Protein AF-A0AAW6WAC8-F1 (afdb_monomer)

Structure (mmCIF, N/CA/C/O backbone):
data_AF-A0AAW6WAC8-F1
#
_entry.id   AF-A0AAW6WAC8-F1
#
loop_
_atom_site.group_PDB
_atom_site.id
_atom_site.type_symbol
_atom_site.label_atom_id
_atom_site.label_alt_id
_atom_site.label_comp_id
_atom_site.label_asym_id
_atom_site.label_entity_id
_atom_site.label_seq_id
_atom_site.pdbx_PDB_ins_code
_atom_site.Cartn_x
_atom_site.Cartn_y
_atom_site.Cartn_z
_atom_site.occupancy
_atom_site.B_iso_or_equiv
_atom_site.auth_seq_id
_atom_site.auth_comp_id
_atom_site.auth_asym_id
_atom_site.auth_atom_id
_atom_site.pdbx_PDB_model_num
ATOM 1 N N . MET A 1 1 ? -5.417 -4.744 1.202 1.00 54.16 1 MET A N 1
ATOM 2 C CA . MET A 1 1 ? -4.509 -4.492 2.358 1.00 54.16 1 MET A CA 1
ATOM 3 C C . MET A 1 1 ? -3.683 -5.747 2.596 1.00 54.16 1 MET A C 1
ATOM 5 O O . MET A 1 1 ? -4.292 -6.800 2.711 1.00 54.16 1 MET A O 1
ATOM 9 N N . ILE A 1 2 ? -2.345 -5.669 2.652 1.00 50.81 2 ILE A N 1
ATOM 10 C CA . ILE A 1 2 ? -1.530 -6.837 3.033 1.00 50.81 2 ILE A CA 1
ATOM 11 C C . ILE A 1 2 ? -1.411 -6.828 4.548 1.00 50.81 2 ILE A C 1
ATOM 13 O O . ILE A 1 2 ? -0.705 -5.995 5.130 1.00 50.81 2 ILE A O 1
ATOM 17 N N . TYR A 1 3 ? -2.116 -7.750 5.175 1.00 51.72 3 TYR A N 1
ATOM 18 C CA . TYR A 1 3 ? -2.013 -7.978 6.596 1.00 51.72 3 TYR A CA 1
ATOM 19 C C . TYR A 1 3 ? -1.771 -9.472 6.805 1.00 51.72 3 TYR A C 1
ATOM 21 O O . TYR A 1 3 ? -2.434 -10.266 6.143 1.00 51.72 3 TYR A O 1
ATOM 29 N N . PRO A 1 4 ? -0.831 -9.890 7.670 1.00 44.31 4 PRO A N 1
ATOM 30 C CA . PRO A 1 4 ? -0.869 -11.251 8.174 1.00 44.31 4 PRO A CA 1
ATOM 31 C C . PRO A 1 4 ? -2.135 -11.334 9.029 1.00 44.31 4 PRO A C 1
ATOM 33 O O . PRO A 1 4 ? -2.120 -10.920 10.185 1.00 44.31 4 PRO A O 1
ATOM 36 N N . PHE A 1 5 ? -3.269 -11.728 8.448 1.00 50.38 5 PHE A N 1
ATOM 37 C CA . PHE A 1 5 ? -4.484 -11.884 9.236 1.00 50.38 5 PHE A CA 1
ATOM 38 C C . PHE A 1 5 ? -4.221 -12.986 10.249 1.00 50.38 5 PHE A C 1
ATOM 40 O O . PHE A 1 5 ? -4.044 -14.153 9.906 1.00 50.38 5 PHE A O 1
ATOM 47 N N . TYR A 1 6 ? -4.129 -12.582 11.511 1.00 51.28 6 TYR A N 1
ATOM 48 C CA . TYR A 1 6 ? -4.110 -13.513 12.615 1.00 51.28 6 TYR A CA 1
ATOM 49 C C . TYR A 1 6 ? -5.527 -14.055 12.715 1.00 51.28 6 TYR A C 1
ATOM 51 O O . TYR A 1 6 ? -6.441 -13.371 13.176 1.00 51.28 6 TYR A O 1
ATOM 59 N N . SER A 1 7 ? -5.721 -15.277 12.242 1.00 50.09 7 SER A N 1
ATOM 60 C CA . SER A 1 7 ? -6.722 -16.104 12.885 1.00 50.09 7 SER A CA 1
ATOM 61 C C . SER A 1 7 ? -6.172 -16.478 14.255 1.00 50.09 7 SER A C 1
ATOM 63 O O . SER A 1 7 ? -5.026 -16.916 14.363 1.00 50.09 7 SER A O 1
ATOM 65 N N . TYR A 1 8 ? -6.966 -16.266 15.302 1.00 54.28 8 TYR A N 1
ATOM 66 C CA . TYR A 1 8 ? -6.636 -16.730 16.652 1.00 54.28 8 TYR A CA 1
ATOM 67 C C . TYR A 1 8 ? -6.836 -18.248 16.809 1.00 54.28 8 TYR A C 1
ATOM 69 O O . TYR A 1 8 ? -6.719 -18.770 17.915 1.00 54.28 8 TYR A O 1
ATOM 77 N N . GLU A 1 9 ? -7.149 -18.960 15.724 1.00 57.38 9 GLU A N 1
ATOM 78 C CA . GLU A 1 9 ? -7.241 -20.415 15.708 1.00 57.38 9 GLU A CA 1
ATOM 79 C C . GLU A 1 9 ? -5.844 -21.051 15.703 1.00 57.38 9 GLU A C 1
ATOM 81 O O . GLU A 1 9 ? -4.926 -20.597 15.014 1.00 57.38 9 GLU A O 1
ATOM 86 N N . ASP A 1 10 ? -5.690 -22.139 16.461 1.00 53.75 10 ASP A N 1
ATOM 87 C CA . ASP A 1 10 ? -4.485 -22.964 16.440 1.00 53.75 10 ASP A CA 1
ATOM 88 C C . ASP A 1 10 ? -4.399 -23.723 15.106 1.00 53.75 10 ASP A C 1
ATOM 90 O O . ASP A 1 10 ? -4.994 -24.784 14.916 1.00 53.75 10 ASP A O 1
ATOM 94 N N . ARG A 1 11 ? -3.662 -23.142 14.156 1.00 55.88 11 ARG A N 1
ATOM 95 C CA . ARG A 1 11 ? -3.408 -23.696 12.818 1.00 55.88 11 ARG A CA 1
ATOM 96 C C . ARG A 1 11 ? -2.160 -24.593 12.785 1.00 55.88 11 ARG A C 1
ATOM 98 O O . ARG A 1 11 ? -1.419 -24.575 11.802 1.00 55.88 11 ARG A O 1
ATOM 105 N N . ASN A 1 12 ? -1.886 -25.344 13.854 1.00 46.25 12 ASN A N 1
ATOM 106 C CA . ASN A 1 12 ? -0.784 -26.308 13.921 1.00 46.25 12 ASN A CA 1
ATOM 107 C C . ASN A 1 12 ? -0.745 -27.204 12.669 1.00 46.25 12 ASN A C 1
ATOM 109 O O . ASN A 1 12 ? -1.644 -28.017 12.513 1.00 46.25 12 ASN A O 1
ATOM 113 N N . PHE A 1 13 ? 0.276 -27.020 11.811 1.00 46.12 13 PHE A N 1
ATOM 114 C CA . PHE A 1 13 ? 0.785 -27.809 10.660 1.00 46.12 13 PHE A CA 1
ATOM 115 C C . PHE A 1 13 ? 0.023 -29.073 10.203 1.00 46.12 13 PHE A C 1
ATOM 117 O O . PHE A 1 13 ? 0.624 -30.100 9.888 1.00 46.12 13 PHE A O 1
ATOM 124 N N . ASN A 1 14 ? -1.298 -29.022 10.125 1.00 44.97 14 ASN A N 1
ATOM 125 C CA . ASN A 1 14 ? -2.117 -30.148 9.730 1.00 44.97 14 ASN A CA 1
ATOM 126 C C . ASN A 1 14 ? -2.506 -29.907 8.277 1.00 44.97 14 ASN A C 1
ATOM 128 O O . ASN A 1 14 ? -3.355 -29.069 7.980 1.00 44.97 14 ASN A O 1
ATOM 132 N N . SER A 1 15 ? -1.869 -30.639 7.365 1.00 49.91 15 SER A N 1
ATOM 133 C CA . SER A 1 15 ? -2.080 -30.542 5.914 1.00 49.91 15 SER A CA 1
ATOM 134 C C . SER A 1 15 ? -3.526 -30.801 5.468 1.00 49.91 15 SER A C 1
ATOM 136 O O . SER A 1 15 ? -3.840 -30.615 4.298 1.00 49.91 15 SER A O 1
ATOM 138 N N . ASN A 1 16 ? -4.394 -31.228 6.392 1.00 46.44 16 ASN A N 1
ATOM 139 C CA . ASN A 1 16 ? -5.813 -31.493 6.178 1.00 46.44 16 ASN A CA 1
ATOM 140 C C . ASN A 1 16 ? -6.736 -30.311 6.533 1.00 46.44 16 ASN A C 1
ATOM 142 O O . ASN A 1 16 ? -7.913 -30.360 6.185 1.00 46.44 16 ASN A O 1
ATOM 146 N N . TYR A 1 17 ? -6.241 -29.257 7.194 1.00 49.88 17 TYR A N 1
ATOM 147 C CA . TYR A 1 17 ? -6.971 -27.990 7.282 1.00 49.88 17 TYR A CA 1
ATOM 148 C C . TYR A 1 17 ? -6.602 -27.165 6.058 1.00 49.88 17 TYR A C 1
ATOM 150 O O . TYR A 1 17 ? -5.579 -26.480 6.021 1.00 49.88 17 TYR A O 1
ATOM 158 N N . SER A 1 18 ? -7.423 -27.268 5.016 1.00 49.69 18 SER A N 1
ATOM 159 C CA . SER A 1 18 ? -7.355 -26.323 3.912 1.00 49.69 18 SER A CA 1
ATOM 160 C C . SER A 1 18 ? -7.450 -24.905 4.476 1.00 49.69 18 SER A C 1
ATOM 162 O O . SER A 1 18 ? -8.300 -24.623 5.318 1.00 49.69 18 SER A O 1
ATOM 164 N N . PHE A 1 19 ? -6.632 -23.998 3.944 1.00 51.06 19 PHE A N 1
ATOM 165 C CA . PHE A 1 19 ? -6.733 -22.535 4.076 1.00 51.06 19 PHE A CA 1
ATOM 166 C C . PHE A 1 19 ? -8.139 -21.973 3.7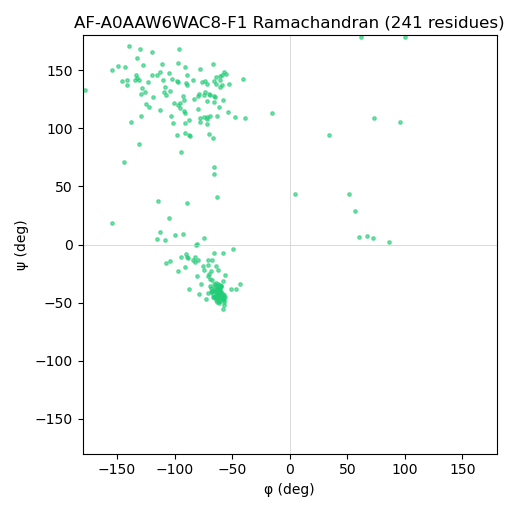79 1.00 51.06 19 PHE A C 1
ATOM 168 O O . PHE A 1 19 ? -8.355 -20.768 3.883 1.00 51.06 19 PHE A O 1
ATOM 175 N N . GLU A 1 20 ? -9.080 -22.826 3.367 1.00 52.41 20 GLU A N 1
ATOM 176 C CA . GLU A 1 20 ? -10.509 -22.587 3.224 1.00 52.41 20 GLU A CA 1
ATOM 177 C C . GLU A 1 20 ? -11.182 -22.328 4.582 1.00 52.41 20 GLU A C 1
ATOM 179 O O . GLU A 1 20 ? -12.192 -22.924 4.939 1.00 52.41 20 GLU A O 1
ATOM 184 N N . PHE A 1 21 ? -10.708 -21.260 5.218 1.00 55.03 21 PHE A N 1
ATOM 185 C CA . PHE A 1 21 ? -11.479 -20.312 6.000 1.00 55.03 21 PHE A CA 1
ATOM 186 C C . PHE A 1 21 ? -11.521 -20.563 7.504 1.00 55.03 21 PHE A C 1
ATOM 188 O O . PHE A 1 21 ? -12.306 -21.368 7.999 1.00 55.03 21 PHE A O 1
ATOM 195 N N . SER A 1 22 ? -10.770 -19.736 8.232 1.00 62.41 22 SER A N 1
ATOM 196 C CA . SER A 1 22 ? -11.059 -19.497 9.644 1.00 62.41 22 SER A CA 1
ATOM 197 C C . SER A 1 22 ? -12.479 -18.975 9.832 1.00 62.41 22 SER A C 1
ATOM 199 O O . SER A 1 22 ? -13.011 -18.261 8.972 1.00 62.41 22 SER A O 1
ATOM 201 N N . GLU A 1 23 ? -13.086 -19.312 10.968 1.00 66.56 23 GLU A N 1
ATOM 202 C CA . GLU A 1 23 ? -14.436 -18.867 11.315 1.00 66.56 23 GLU A CA 1
ATOM 203 C C . GLU A 1 23 ? -14.488 -17.344 11.430 1.00 66.56 23 GLU A C 1
ATOM 205 O O . GLU A 1 23 ? -15.490 -16.717 11.072 1.00 66.56 23 GLU A O 1
ATOM 210 N N . LYS A 1 24 ? -13.387 -16.744 11.900 1.00 73.75 24 LYS A N 1
ATOM 211 C CA . LYS A 1 24 ? -13.272 -15.307 12.132 1.00 73.75 24 LYS A CA 1
ATOM 212 C C . LYS A 1 24 ? -11.900 -14.775 11.743 1.00 73.75 24 LYS A C 1
ATOM 214 O O . LYS A 1 24 ? -10.867 -15.358 12.066 1.00 73.75 24 LYS A O 1
ATOM 219 N N . TYR A 1 25 ? -11.911 -13.626 11.081 1.00 80.38 25 TYR A N 1
ATOM 220 C CA . TYR A 1 25 ? -10.717 -12.865 10.738 1.00 80.38 25 TYR A CA 1
ATOM 221 C C . TYR A 1 25 ? -10.703 -11.563 11.521 1.00 80.38 25 TYR A C 1
ATOM 223 O O . TYR A 1 25 ? -11.760 -10.996 11.798 1.00 80.38 25 TYR A O 1
ATOM 231 N N . TYR A 1 26 ? -9.508 -11.073 11.849 1.00 85.50 26 TYR A N 1
ATOM 232 C CA . TYR A 1 26 ? -9.370 -9.858 12.641 1.00 85.50 26 TYR A CA 1
ATOM 233 C C . TYR A 1 26 ? -8.322 -8.908 12.078 1.00 85.50 26 TYR A C 1
ATOM 235 O O . TYR A 1 26 ? -7.243 -9.329 11.655 1.00 85.50 26 TYR A O 1
ATOM 243 N N . ILE A 1 27 ? -8.620 -7.608 12.139 1.00 86.19 27 ILE A N 1
ATOM 244 C CA . ILE A 1 27 ? -7.592 -6.564 12.121 1.00 86.19 27 ILE A CA 1
ATOM 245 C C . ILE A 1 27 ? -7.245 -6.260 13.581 1.00 86.19 27 ILE A C 1
ATOM 247 O O . ILE A 1 27 ? -8.098 -5.739 14.306 1.00 86.19 27 ILE A O 1
ATOM 251 N N . PRO A 1 28 ? -6.009 -6.533 14.028 1.00 85.81 28 PRO A N 1
ATOM 252 C CA . PRO A 1 28 ? -5.594 -6.249 15.389 1.00 85.81 28 PRO A CA 1
ATOM 253 C C . PRO A 1 28 ? -5.679 -4.762 15.722 1.00 85.81 28 PRO A C 1
ATOM 255 O O . PRO A 1 28 ? -5.175 -3.899 14.990 1.00 85.81 28 PRO A O 1
ATOM 258 N N . ALA A 1 29 ? -6.218 -4.470 16.900 1.00 87.06 29 ALA A N 1
ATOM 259 C CA . ALA A 1 29 ? -6.319 -3.151 17.500 1.00 87.06 29 ALA A CA 1
ATOM 260 C C . ALA A 1 29 ? -4.974 -2.429 17.509 1.00 87.06 29 ALA A C 1
ATOM 262 O O . ALA A 1 29 ? -4.902 -1.227 17.267 1.00 87.06 29 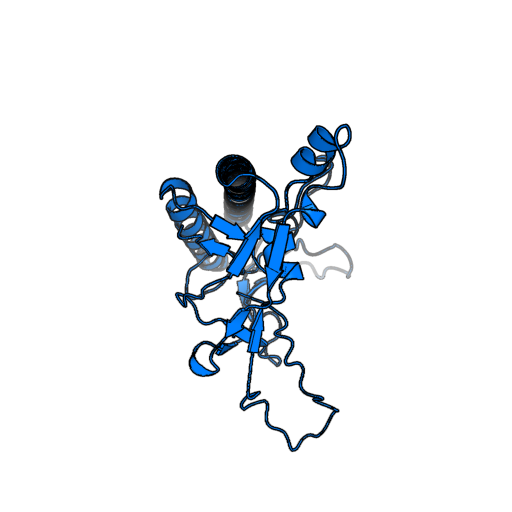ALA A O 1
ATOM 263 N N . SER A 1 30 ? -3.890 -3.167 17.764 1.00 82.94 30 SER A N 1
ATOM 264 C CA . SER A 1 30 ? -2.523 -2.646 17.771 1.00 82.94 30 SER A CA 1
ATOM 265 C C . SER A 1 30 ? -2.120 -2.047 16.422 1.00 82.94 30 SER A C 1
ATOM 267 O O . SER A 1 30 ? -1.426 -1.032 16.384 1.00 82.94 30 SER A O 1
ATOM 269 N N . SER A 1 31 ? -2.587 -2.628 15.317 1.00 84.75 31 SER A N 1
ATOM 270 C CA . SER A 1 31 ? -2.264 -2.172 13.965 1.00 84.75 31 SER A CA 1
ATOM 271 C C . SER A 1 31 ? -3.080 -0.962 13.563 1.00 84.75 31 SER A C 1
ATOM 273 O O . SER A 1 31 ? -2.508 -0.009 13.035 1.00 84.75 31 SER A O 1
ATOM 275 N N . LEU A 1 32 ? -4.378 -0.951 13.881 1.00 88.06 32 LEU A N 1
ATOM 276 C CA . LEU A 1 32 ? -5.202 0.240 13.694 1.00 88.06 32 LEU A CA 1
ATOM 277 C C . LEU A 1 32 ? -4.679 1.396 14.553 1.00 88.06 32 LEU A C 1
ATOM 279 O O . LEU A 1 32 ? -4.407 2.477 14.042 1.00 88.06 32 LEU A O 1
ATOM 283 N N . LYS A 1 33 ? -4.425 1.150 15.839 1.00 87.12 33 LYS A N 1
ATOM 284 C CA . LYS A 1 33 ? -3.856 2.140 16.757 1.00 87.12 33 LYS A CA 1
ATOM 285 C C . LYS A 1 33 ? -2.488 2.640 16.297 1.00 87.12 33 LYS A C 1
ATOM 287 O O . LYS A 1 33 ? -2.221 3.834 16.364 1.00 87.12 33 LYS A O 1
ATOM 292 N N . GLY A 1 34 ? -1.629 1.751 15.801 1.00 84.62 34 GLY A N 1
ATOM 293 C CA . GLY A 1 34 ? -0.335 2.120 15.228 1.00 84.62 34 GLY A CA 1
ATOM 294 C C . GLY A 1 34 ? -0.457 2.950 13.949 1.00 84.62 34 GLY A C 1
ATOM 295 O O . GLY A 1 34 ? 0.368 3.831 13.721 1.00 84.62 34 GLY A O 1
ATOM 296 N N . ALA A 1 35 ? -1.481 2.702 13.129 1.00 86.88 35 ALA A N 1
ATOM 297 C CA . ALA A 1 35 ? -1.757 3.469 11.920 1.00 86.88 35 ALA A CA 1
ATOM 298 C C . ALA A 1 35 ? -2.312 4.867 12.238 1.00 86.88 35 ALA A C 1
ATOM 300 O O . ALA A 1 35 ? -1.795 5.849 11.706 1.00 86.88 35 ALA A O 1
ATOM 301 N N . LEU A 1 36 ? -3.291 4.955 13.148 1.00 88.00 36 LEU A N 1
ATOM 302 C CA . LEU A 1 36 ? -3.911 6.212 13.586 1.00 88.00 36 LEU A CA 1
ATOM 303 C C . LEU A 1 36 ? -2.959 7.090 14.407 1.00 88.00 36 LEU A C 1
ATOM 305 O O . LEU A 1 36 ? -3.080 8.303 14.376 1.00 88.00 36 LEU A O 1
ATOM 309 N N . LEU A 1 37 ? -2.012 6.490 15.138 1.00 83.69 37 LEU A N 1
ATOM 310 C CA . LEU A 1 37 ? -1.060 7.192 16.015 1.00 83.69 37 LEU A CA 1
ATOM 311 C C . LEU A 1 37 ? 0.377 7.048 15.501 1.00 83.69 37 LEU A C 1
ATOM 313 O O . LEU A 1 37 ? 1.323 6.829 16.275 1.00 83.69 37 LEU A O 1
ATOM 317 N N . SER A 1 38 ? 0.524 7.085 14.174 1.00 73.44 38 SER A N 1
ATOM 318 C CA . SER A 1 38 ? 1.801 6.832 13.504 1.00 73.44 38 SER A CA 1
ATOM 319 C C . SER A 1 38 ? 2.788 7.995 13.619 1.00 73.44 38 SER A C 1
ATOM 321 O O . SER A 1 38 ? 3.986 7.768 13.453 1.00 73.44 38 SER A O 1
ATOM 323 N N . ASN A 1 39 ? 2.323 9.207 13.942 1.00 67.50 39 ASN A N 1
ATOM 324 C CA . ASN A 1 39 ? 3.183 10.374 14.091 1.00 67.50 39 ASN A CA 1
ATOM 325 C C . ASN A 1 39 ? 3.898 10.392 15.459 1.00 67.50 39 ASN A C 1
ATOM 327 O O . ASN A 1 39 ? 3.273 10.256 16.511 1.00 67.50 39 ASN A O 1
ATOM 331 N N . GLN A 1 40 ? 5.226 10.547 15.446 1.00 56.00 40 GLN A N 1
ATOM 332 C CA . GLN A 1 40 ? 6.047 10.627 16.659 1.00 56.00 40 GLN A CA 1
ATOM 333 C C . GLN A 1 40 ? 6.029 12.023 17.297 1.00 56.00 40 GLN A C 1
ATOM 335 O O . GLN A 1 40 ? 6.166 12.100 18.514 1.00 56.00 40 GLN A O 1
ATOM 340 N N . SER A 1 41 ? 5.800 13.101 16.535 1.00 51.22 41 SER A N 1
ATOM 341 C CA . SER A 1 41 ? 5.810 14.472 17.079 1.00 51.22 41 SER A CA 1
ATOM 342 C C . SER A 1 41 ? 4.683 14.719 18.085 1.00 51.22 41 SER A C 1
ATOM 344 O O . SER A 1 41 ? 4.916 15.354 19.109 1.00 51.22 41 SER A O 1
ATOM 346 N N . VAL A 1 42 ? 3.503 14.123 17.872 1.00 50.16 42 VAL A N 1
ATOM 347 C CA . VAL A 1 42 ? 2.394 14.120 18.849 1.00 50.16 42 VAL A CA 1
ATOM 348 C C . VAL A 1 42 ? 2.813 13.459 20.163 1.00 50.16 42 VAL A C 1
ATOM 350 O O . VAL A 1 42 ? 2.407 13.891 21.238 1.00 50.16 42 VAL A O 1
ATOM 353 N N . ASN A 1 43 ? 3.657 12.422 20.100 1.00 47.72 43 ASN A N 1
ATOM 354 C CA . ASN A 1 43 ? 4.125 11.756 21.313 1.00 47.72 43 ASN A CA 1
ATOM 355 C C . ASN A 1 43 ? 5.106 12.629 22.106 1.00 47.72 43 ASN A C 1
ATOM 357 O O . ASN A 1 43 ? 5.139 12.466 23.314 1.00 47.72 43 ASN A O 1
ATOM 361 N N . LEU A 1 44 ? 5.837 13.545 21.452 1.00 45.41 44 LEU A N 1
ATOM 362 C CA . LEU A 1 44 ? 6.844 14.426 22.063 1.00 45.41 44 LEU A CA 1
ATOM 363 C C . LEU A 1 44 ? 6.251 15.733 22.621 1.00 45.41 44 LEU A C 1
ATOM 365 O O . LEU A 1 44 ? 6.647 16.176 23.694 1.00 45.41 44 LEU A O 1
ATOM 369 N N . HIS A 1 45 ? 5.272 16.344 21.943 1.00 45.31 45 HIS A N 1
ATOM 370 C CA . HIS A 1 45 ? 4.654 17.596 22.415 1.00 45.31 45 HIS A CA 1
ATOM 371 C C . HIS A 1 45 ? 3.753 17.423 23.649 1.00 45.31 45 HIS A C 1
ATOM 373 O O . HIS A 1 45 ? 3.419 18.405 24.308 1.00 45.31 45 HIS A O 1
ATOM 379 N N . LEU A 1 46 ? 3.403 16.182 23.996 1.00 47.28 46 LEU A N 1
ATOM 380 C CA . LEU A 1 46 ? 2.550 15.847 25.137 1.00 47.28 46 LEU A CA 1
ATOM 381 C C . LEU A 1 46 ? 3.315 15.190 26.300 1.00 47.28 46 LEU A C 1
ATOM 383 O O . LEU A 1 46 ? 2.698 14.835 27.303 1.00 47.28 46 LEU A O 1
ATOM 387 N N . GLU A 1 47 ? 4.648 15.059 26.223 1.00 43.41 47 GLU A N 1
ATOM 388 C CA . GLU A 1 47 ? 5.465 14.476 27.310 1.00 43.41 47 GLU A CA 1
ATOM 389 C C . GLU A 1 47 ? 5.480 15.326 28.593 1.00 43.41 47 GLU A C 1
ATOM 391 O O . GLU A 1 47 ? 5.963 14.869 29.627 1.00 43.41 47 GLU A O 1
ATOM 396 N N . GLY A 1 48 ? 4.904 16.532 28.560 1.00 43.47 48 GLY A N 1
ATOM 397 C CA . GLY A 1 48 ? 4.752 17.401 29.727 1.00 43.47 48 GLY A CA 1
ATOM 398 C C . GLY A 1 48 ? 3.481 17.190 30.559 1.00 43.47 48 GLY A C 1
ATOM 399 O O . GLY A 1 48 ? 3.402 17.750 31.648 1.00 43.47 48 GLY A O 1
ATOM 400 N N . ILE A 1 49 ? 2.481 16.426 30.092 1.00 42.28 49 ILE A N 1
ATOM 401 C CA . ILE A 1 49 ? 1.195 16.281 30.802 1.00 42.28 49 ILE A CA 1
ATOM 402 C C . ILE A 1 49 ? 0.728 14.822 30.771 1.00 42.28 49 ILE A C 1
ATOM 404 O O . ILE A 1 49 ? 0.236 14.328 29.760 1.00 42.28 49 ILE A O 1
ATOM 408 N N . ASP A 1 50 ? 0.869 14.152 31.916 1.00 41.50 50 ASP A N 1
ATOM 409 C CA . ASP A 1 50 ? 0.184 12.918 32.318 1.00 41.50 50 ASP A CA 1
ATOM 410 C C . ASP A 1 50 ? -0.126 11.900 31.208 1.00 41.50 50 ASP A C 1
ATOM 412 O O . ASP A 1 50 ? -1.193 11.900 30.585 1.00 41.50 50 ASP A O 1
ATOM 416 N N . GLY A 1 51 ? 0.790 10.939 31.058 1.00 51.72 51 GLY A N 1
ATOM 417 C CA . GLY A 1 51 ? 0.532 9.648 30.427 1.00 51.72 51 GLY A CA 1
ATOM 418 C C . GLY A 1 51 ? 0.385 9.702 28.907 1.00 51.72 51 GLY A C 1
ATOM 419 O O . GLY A 1 51 ? -0.643 10.114 28.388 1.00 51.72 51 GLY A O 1
ATOM 420 N N . ASN A 1 52 ? 1.397 9.168 28.213 1.00 68.12 52 ASN A N 1
ATOM 421 C CA . ASN A 1 52 ? 1.429 8.826 26.783 1.00 68.12 52 ASN A CA 1
ATOM 422 C C . ASN A 1 52 ? 0.024 8.782 26.137 1.00 68.12 52 ASN A C 1
ATOM 424 O O . ASN A 1 52 ? -0.752 7.890 26.481 1.00 68.12 52 ASN A O 1
ATOM 428 N N . ILE A 1 53 ? -0.291 9.708 25.213 1.00 75.38 53 ILE A N 1
ATOM 429 C CA . ILE A 1 53 ? -1.583 9.841 24.494 1.00 75.38 53 ILE A CA 1
ATOM 430 C C . ILE A 1 53 ? -2.133 8.487 24.015 1.00 75.38 53 ILE A C 1
ATOM 432 O O . ILE A 1 53 ? -3.333 8.215 24.082 1.00 75.38 53 ILE A O 1
ATOM 436 N N . ARG A 1 54 ? -1.243 7.554 23.644 1.00 77.25 54 ARG A N 1
ATOM 437 C CA . ARG A 1 54 ? -1.615 6.190 23.260 1.00 77.25 54 ARG A CA 1
ATOM 438 C C . ARG A 1 54 ? -2.380 5.455 24.358 1.00 77.25 54 ARG A C 1
ATOM 440 O O . ARG A 1 54 ? -3.205 4.615 24.037 1.00 77.25 54 ARG A O 1
ATOM 447 N N . ARG A 1 55 ? -2.140 5.707 25.642 1.00 80.56 55 ARG A N 1
ATOM 448 C CA . ARG A 1 55 ? -2.878 5.092 26.764 1.00 80.56 55 ARG A CA 1
ATOM 449 C C . ARG A 1 55 ? -4.284 5.673 26.938 1.00 80.56 55 ARG A C 1
ATOM 451 O O . ARG A 1 55 ? -5.134 4.996 27.512 1.00 80.56 55 ARG A O 1
ATOM 458 N N . LYS A 1 56 ? -4.534 6.885 26.433 1.00 86.06 56 LYS A N 1
ATOM 459 C CA . LYS A 1 56 ? -5.844 7.553 26.478 1.00 86.06 56 LYS A CA 1
ATOM 460 C C . LYS A 1 56 ? -6.770 7.127 25.331 1.00 86.06 56 LYS A C 1
ATOM 462 O O . LYS A 1 56 ? -7.967 7.363 25.410 1.00 86.06 56 LYS A O 1
ATOM 467 N N . ILE A 1 57 ? -6.240 6.455 24.308 1.00 88.38 57 ILE A N 1
ATOM 468 C CA . ILE A 1 57 ? -7.001 5.955 23.156 1.00 88.38 57 ILE A CA 1
ATOM 469 C C . ILE A 1 57 ? -7.001 4.425 23.181 1.00 88.38 57 ILE A C 1
ATOM 471 O O . ILE A 1 57 ? -5.954 3.778 23.058 1.00 88.38 57 ILE A O 1
ATOM 475 N N . LEU A 1 58 ? -8.175 3.825 23.343 1.00 89.69 58 LEU A N 1
ATOM 476 C CA . LEU A 1 58 ? -8.361 2.378 23.359 1.00 89.69 58 LEU A CA 1
ATOM 477 C C . LEU A 1 58 ? -9.086 1.943 22.089 1.00 89.69 58 LEU A C 1
ATOM 479 O O . LEU A 1 58 ? -10.099 2.515 21.709 1.00 89.69 58 LEU A O 1
ATOM 483 N N . VAL A 1 59 ? -8.543 0.925 21.435 1.00 89.94 59 VAL A N 1
ATOM 484 C CA . VAL A 1 59 ? -9.045 0.387 20.169 1.00 89.94 59 VAL A CA 1
ATOM 485 C C . VAL A 1 59 ? -9.321 -1.094 20.394 1.00 89.94 59 VAL A C 1
ATOM 487 O O . VAL A 1 59 ? -8.551 -1.746 21.103 1.00 89.94 59 VAL A O 1
ATOM 490 N N . LYS A 1 60 ? -10.416 -1.607 19.835 1.00 90.19 60 LYS A N 1
ATOM 491 C CA . LYS A 1 60 ? -10.722 -3.043 19.821 1.00 90.19 60 LYS A CA 1
ATOM 492 C C . LYS A 1 60 ? -10.301 -3.670 18.497 1.00 90.19 60 LYS A C 1
ATOM 494 O O . LYS A 1 60 ? -10.188 -2.970 17.492 1.00 90.19 60 LYS A O 1
ATOM 499 N N . ASP A 1 61 ? -10.061 -4.976 18.517 1.00 89.44 61 ASP A N 1
ATOM 500 C CA . ASP A 1 61 ? -9.861 -5.732 17.285 1.00 89.44 61 ASP A CA 1
ATOM 501 C C . ASP A 1 61 ? -11.123 -5.616 16.425 1.00 89.44 61 ASP A C 1
ATOM 503 O O . ASP A 1 61 ? -12.244 -5.595 16.945 1.00 89.44 61 ASP A O 1
ATOM 507 N N . ILE A 1 62 ? -10.936 -5.500 15.115 1.00 89.19 62 ILE A N 1
ATOM 508 C CA . ILE A 1 62 ? -12.042 -5.412 14.162 1.00 89.19 62 ILE A CA 1
ATOM 509 C C . ILE A 1 62 ? -12.299 -6.809 13.630 1.00 89.19 62 ILE A C 1
ATOM 511 O O . ILE A 1 62 ? -11.421 -7.384 12.989 1.00 89.19 62 ILE A O 1
ATOM 515 N N . GLU A 1 63 ? -13.491 -7.336 13.880 1.00 89.12 63 GLU A N 1
ATOM 516 C CA . GLU A 1 63 ? -13.944 -8.596 13.296 1.00 89.12 63 GLU A CA 1
ATOM 517 C C . GLU A 1 63 ? -14.311 -8.381 11.823 1.00 89.12 63 GLU A C 1
ATOM 519 O O . GLU A 1 63 ? -15.073 -7.476 11.479 1.00 89.12 63 GLU A O 1
ATOM 524 N N . LEU A 1 64 ? -13.752 -9.213 10.950 1.00 87.44 64 LEU A N 1
ATOM 525 C CA . LEU A 1 64 ? -14.006 -9.209 9.517 1.00 87.44 64 LEU A CA 1
ATOM 526 C C . LEU A 1 64 ? -14.794 -10.451 9.126 1.00 87.44 64 LEU A C 1
ATOM 528 O O . LEU A 1 64 ? -14.525 -11.561 9.597 1.00 87.44 64 LEU A O 1
ATOM 532 N N . LYS A 1 65 ? -15.735 -10.280 8.195 1.00 85.81 65 LYS A N 1
ATOM 533 C CA . LYS A 1 65 ? -16.447 -11.420 7.621 1.00 85.81 65 LYS A CA 1
ATOM 534 C C . LYS A 1 65 ? -15.511 -12.161 6.674 1.00 85.81 65 LYS A C 1
ATOM 536 O O . LYS A 1 65 ? -14.828 -11.553 5.853 1.00 85.81 65 LYS A O 1
ATOM 541 N N . LYS A 1 66 ? -15.589 -13.490 6.692 1.00 79.88 66 LYS A N 1
ATOM 542 C CA . LYS A 1 66 ? -14.932 -14.385 5.726 1.00 79.88 66 LYS A CA 1
ATOM 543 C C . LYS A 1 66 ? -15.115 -13.941 4.268 1.00 79.88 66 LYS A C 1
ATOM 545 O O . LYS A 1 66 ? -14.188 -14.025 3.474 1.00 79.88 66 LYS A O 1
ATOM 550 N N . THR A 1 67 ? -16.295 -13.428 3.912 1.00 86.31 67 THR A N 1
ATOM 551 C CA . THR A 1 67 ? -16.604 -12.959 2.551 1.00 86.31 67 THR A CA 1
ATOM 552 C C . THR A 1 67 ? -15.763 -11.766 2.097 1.00 86.31 67 THR A C 1
ATOM 554 O O . THR A 1 67 ? -15.690 -11.525 0.893 1.00 86.31 67 THR A O 1
ATOM 557 N N . GLN A 1 68 ? -15.132 -11.040 3.023 1.00 86.75 68 GLN A N 1
ATOM 558 C CA . GLN A 1 68 ? -14.303 -9.860 2.756 1.00 86.75 68 GLN A CA 1
ATOM 559 C C . GLN A 1 68 ? -12.828 -10.219 2.532 1.00 86.75 68 GLN A C 1
ATOM 561 O O . GLN A 1 68 ? -12.037 -9.361 2.144 1.00 86.75 68 GLN A O 1
ATOM 566 N N . ILE A 1 69 ? -12.448 -11.477 2.767 1.00 84.94 69 ILE A N 1
ATOM 567 C CA . ILE A 1 69 ? -11.081 -11.969 2.596 1.00 84.94 69 ILE A CA 1
ATOM 568 C C . ILE A 1 69 ? -10.950 -12.674 1.242 1.00 84.94 69 ILE A C 1
ATOM 570 O O . ILE A 1 69 ? -11.853 -13.384 0.795 1.00 84.94 69 ILE A O 1
ATOM 574 N N . GLU A 1 70 ? -9.821 -12.465 0.573 1.00 84.56 70 GLU A N 1
ATOM 575 C CA . GLU A 1 70 ? -9.397 -13.194 -0.620 1.00 84.56 70 GLU A CA 1
ATOM 576 C C . GLU A 1 70 ? -7.987 -13.759 -0.442 1.00 84.56 70 GLU A C 1
ATOM 578 O O . GLU A 1 70 ? -7.187 -13.217 0.319 1.00 84.56 70 GLU A O 1
ATOM 583 N N . LEU A 1 71 ? -7.674 -14.835 -1.163 1.00 84.06 71 LEU A N 1
ATOM 584 C CA . LEU A 1 71 ? -6.300 -15.294 -1.335 1.00 84.06 71 LEU A CA 1
ATOM 585 C C . LEU A 1 71 ? -5.725 -14.666 -2.595 1.00 84.06 71 LEU A C 1
ATOM 587 O O . LEU A 1 71 ? -6.306 -14.798 -3.671 1.00 84.06 71 LEU A O 1
ATOM 591 N N . ASN A 1 72 ? -4.602 -13.968 -2.454 1.00 84.44 72 ASN A N 1
ATOM 592 C CA . ASN A 1 72 ? -3.980 -13.265 -3.567 1.00 84.44 72 ASN A CA 1
ATOM 593 C C . ASN A 1 72 ? -2.456 -13.196 -3.406 1.00 84.44 72 ASN A C 1
ATOM 595 O O . ASN A 1 72 ? -1.934 -13.217 -2.287 1.00 84.44 72 ASN A O 1
ATOM 599 N N . ASN A 1 73 ? -1.727 -13.099 -4.514 1.00 86.31 73 ASN A N 1
ATOM 600 C CA . ASN A 1 73 ? -0.283 -12.898 -4.493 1.00 86.31 73 ASN A CA 1
ATOM 601 C C . ASN A 1 73 ? 0.044 -11.424 -4.197 1.00 86.31 73 ASN A C 1
ATOM 603 O O . ASN A 1 73 ? -0.701 -10.501 -4.532 1.00 86.31 73 ASN A O 1
ATOM 607 N N . ILE A 1 74 ? 1.197 -11.187 -3.568 1.00 86.81 74 ILE A N 1
ATOM 608 C CA . ILE A 1 74 ? 1.759 -9.835 -3.474 1.00 86.81 74 ILE A CA 1
ATOM 609 C C . ILE A 1 74 ? 2.432 -9.506 -4.798 1.00 86.81 74 ILE A C 1
ATOM 611 O O . ILE A 1 74 ? 3.323 -10.239 -5.224 1.00 86.81 74 ILE A O 1
ATOM 615 N N . PHE A 1 75 ? 2.113 -8.349 -5.367 1.00 89.69 75 PHE A N 1
ATOM 616 C CA . PHE A 1 75 ? 2.828 -7.814 -6.520 1.00 89.69 75 PHE A CA 1
ATOM 617 C C . PHE A 1 75 ? 3.894 -6.804 -6.104 1.00 89.69 75 PHE A C 1
ATOM 619 O O . PHE A 1 75 ? 3.697 -5.976 -5.204 1.00 89.69 75 PHE A O 1
ATOM 626 N N . LYS A 1 76 ? 5.048 -6.872 -6.769 1.00 90.06 76 LYS A N 1
ATOM 627 C CA . LYS A 1 76 ? 6.181 -5.979 -6.530 1.00 90.06 76 LYS A CA 1
ATOM 628 C C . LYS A 1 76 ? 6.858 -5.604 -7.840 1.00 90.06 76 LYS A C 1
ATOM 630 O O . LYS A 1 76 ? 7.078 -6.455 -8.695 1.00 90.06 76 LYS A O 1
ATOM 635 N N . PHE A 1 77 ? 7.286 -4.350 -7.951 1.00 89.50 77 PHE A N 1
ATOM 636 C CA . PHE A 1 77 ? 8.260 -3.959 -8.967 1.00 89.50 77 PHE A CA 1
ATOM 637 C C . PHE A 1 77 ? 9.630 -4.570 -8.655 1.00 89.50 77 PHE A C 1
ATOM 639 O O . PHE A 1 77 ? 10.309 -4.192 -7.693 1.00 89.50 77 PHE A O 1
ATOM 646 N N . GLN A 1 78 ? 10.033 -5.524 -9.483 1.00 87.19 78 GLN A N 1
ATOM 647 C CA . GLN A 1 78 ? 11.330 -6.180 -9.443 1.00 87.19 78 GLN A CA 1
ATOM 648 C C . GLN A 1 78 ? 12.327 -5.443 -10.340 1.00 87.19 78 GLN A C 1
ATOM 650 O O . GLN A 1 78 ? 11.948 -4.779 -11.302 1.00 87.19 78 GLN A O 1
ATOM 655 N N . TYR A 1 79 ? 13.615 -5.541 -10.003 1.00 86.81 79 TYR A N 1
ATOM 656 C CA . TYR A 1 79 ? 14.748 -5.005 -10.779 1.00 86.81 79 TYR A CA 1
ATOM 657 C C . TYR A 1 79 ? 14.773 -3.491 -11.028 1.00 86.81 79 TYR A C 1
ATOM 659 O O . TYR A 1 79 ? 15.692 -3.010 -11.681 1.00 86.81 79 TYR A O 1
ATOM 667 N N . LEU A 1 80 ? 13.855 -2.726 -10.430 1.00 84.88 80 LEU A N 1
ATOM 668 C CA . LEU A 1 80 ? 13.754 -1.272 -10.602 1.00 84.88 80 LEU A CA 1
ATOM 669 C C . LEU A 1 80 ? 15.048 -0.508 -10.261 1.00 84.88 80 LEU A C 1
ATOM 671 O O . LEU A 1 80 ? 15.281 0.568 -10.792 1.00 84.88 80 LEU A O 1
ATOM 675 N N . TYR A 1 81 ? 15.883 -1.083 -9.392 1.00 81.00 81 TYR A N 1
ATOM 676 C CA . TYR A 1 81 ? 17.150 -0.512 -8.923 1.00 81.00 81 TYR A CA 1
ATOM 677 C C . TYR A 1 81 ? 18.380 -1.335 -9.343 1.00 81.00 81 TYR A C 1
ATOM 679 O O . TYR A 1 81 ? 19.479 -1.086 -8.848 1.00 81.00 81 TYR A O 1
ATOM 687 N N . GLN A 1 82 ? 18.212 -2.394 -10.147 1.00 73.62 82 GLN A N 1
ATOM 688 C CA . GLN A 1 82 ? 19.297 -3.342 -10.407 1.00 73.62 82 GLN A CA 1
ATOM 689 C C . GLN A 1 82 ? 20.120 -2.940 -11.633 1.00 73.62 82 GLN A C 1
ATOM 691 O O . GLN A 1 82 ? 19.829 -3.330 -12.764 1.00 73.62 82 GLN A O 1
ATOM 696 N N . GLU A 1 83 ? 21.222 -2.245 -11.376 1.00 67.00 83 GLU A N 1
ATOM 697 C CA . GLU A 1 83 ? 22.374 -2.226 -12.277 1.00 67.00 83 GLU A CA 1
ATOM 698 C C . GLU A 1 83 ? 23.085 -3.592 -12.152 1.00 67.00 83 GLU A C 1
ATOM 700 O O . GLU A 1 83 ? 23.285 -4.059 -11.025 1.00 67.00 83 GLU A O 1
ATOM 705 N N . LYS A 1 84 ? 23.427 -4.307 -13.243 1.00 55.47 84 LYS A N 1
ATOM 706 C CA . LYS A 1 84 ? 24.238 -5.535 -13.089 1.00 55.47 84 LYS A CA 1
ATOM 707 C C . LYS A 1 84 ? 25.572 -5.123 -12.460 1.00 55.47 84 LYS A C 1
ATOM 709 O O . LYS A 1 84 ? 26.309 -4.335 -13.051 1.00 55.47 84 LYS A O 1
ATOM 714 N N . GLN A 1 85 ? 25.879 -5.645 -11.275 1.00 46.03 85 GLN A N 1
ATOM 715 C CA . GLN A 1 85 ? 27.206 -5.490 -10.692 1.00 46.03 85 GLN A CA 1
ATOM 716 C C . GLN A 1 85 ? 28.242 -6.204 -11.568 1.00 46.03 85 GLN A C 1
ATOM 718 O O . GLN A 1 85 ? 28.012 -7.314 -12.047 1.00 46.03 85 GLN A O 1
ATOM 723 N N . GLU A 1 86 ? 29.378 -5.537 -11.753 1.00 42.44 86 GLU A N 1
ATOM 724 C CA . GLU A 1 86 ? 30.612 -6.006 -12.388 1.00 42.44 86 GLU A CA 1
ATOM 725 C C . GLU A 1 86 ? 31.256 -7.135 -11.567 1.00 42.44 86 GLU A C 1
ATOM 727 O O . GLU A 1 86 ? 32.305 -6.952 -10.967 1.00 42.44 86 GLU A O 1
ATOM 732 N N . GLN A 1 87 ? 30.624 -8.303 -11.470 1.00 39.47 87 GLN A N 1
ATOM 733 C CA . GLN A 1 87 ? 31.250 -9.495 -10.890 1.00 39.47 87 GLN A CA 1
ATOM 734 C C . GLN A 1 87 ? 30.793 -10.748 -11.628 1.00 39.47 87 GLN A C 1
ATOM 736 O O . GLN A 1 87 ? 30.007 -11.535 -11.114 1.00 39.47 87 GLN A O 1
ATOM 741 N N . GLN A 1 88 ? 31.270 -10.887 -12.863 1.00 37.59 88 GLN A N 1
ATOM 742 C CA . GLN A 1 88 ? 31.667 -12.144 -13.504 1.00 37.59 88 GLN A CA 1
ATOM 743 C C . GLN A 1 88 ? 32.209 -11.792 -14.892 1.00 37.59 88 GLN A C 1
ATOM 745 O O . GLN A 1 88 ? 31.641 -10.949 -15.583 1.00 37.59 88 GLN A O 1
ATOM 750 N N . GLU A 1 89 ? 33.358 -12.374 -15.229 1.00 41.09 89 GLU A N 1
ATOM 751 C CA . GLU A 1 89 ? 34.140 -12.154 -16.448 1.00 41.09 89 GLU A CA 1
ATOM 752 C C . GLU A 1 89 ? 33.247 -11.976 -17.685 1.00 41.09 89 GLU A C 1
ATOM 754 O O . GLU A 1 89 ? 32.584 -12.902 -18.155 1.00 41.09 89 GLU A O 1
ATOM 759 N N . ILE A 1 90 ? 33.202 -10.743 -18.190 1.00 44.69 90 ILE A N 1
ATOM 760 C CA . ILE A 1 90 ? 32.372 -10.364 -19.327 1.00 44.69 90 ILE A CA 1
ATOM 761 C C . ILE A 1 90 ? 33.024 -10.930 -20.590 1.00 44.69 90 ILE A C 1
ATOM 763 O O . ILE A 1 90 ? 34.042 -10.423 -21.054 1.00 44.69 90 ILE A O 1
ATOM 767 N N . LYS A 1 91 ? 32.395 -11.947 -21.190 1.00 47.34 91 LYS A N 1
ATOM 768 C CA . LYS A 1 91 ? 32.452 -12.121 -22.646 1.00 47.34 91 LYS A CA 1
ATOM 769 C C . LYS A 1 91 ? 31.733 -10.919 -23.269 1.00 47.34 91 LYS A C 1
ATOM 771 O O . LYS A 1 91 ? 30.606 -10.613 -22.888 1.00 47.34 91 LYS A O 1
ATOM 776 N N . GLU A 1 92 ? 32.402 -10.225 -24.183 1.00 47.75 92 GLU A N 1
ATOM 777 C CA . GLU A 1 92 ? 32.144 -8.856 -24.671 1.00 47.75 92 GLU A CA 1
ATOM 778 C C . GLU A 1 92 ? 30.796 -8.586 -25.399 1.00 47.75 92 GLU A C 1
ATOM 780 O O . GLU A 1 92 ? 30.773 -7.859 -26.388 1.00 47.75 92 GLU A O 1
ATOM 785 N N . SER A 1 93 ? 29.638 -9.113 -24.973 1.00 49.69 93 SER A N 1
ATOM 786 C CA . SER A 1 93 ? 28.381 -8.874 -25.724 1.00 49.69 93 SER A CA 1
ATOM 787 C C . SER A 1 93 ? 27.037 -8.943 -24.975 1.00 49.69 93 SER A C 1
ATOM 789 O O . SER A 1 93 ? 26.002 -9.021 -25.632 1.00 49.69 93 SER A O 1
ATOM 791 N N . GLU A 1 94 ? 26.972 -8.841 -23.641 1.00 54.62 94 GLU A N 1
ATOM 792 C CA . GLU A 1 94 ? 25.682 -8.934 -22.925 1.00 54.62 94 GLU A CA 1
ATOM 793 C C . GLU A 1 94 ? 25.340 -7.700 -22.069 1.00 54.62 94 GLU A C 1
ATOM 795 O O . GLU A 1 94 ? 26.021 -7.352 -21.110 1.00 54.62 94 GLU A O 1
ATOM 800 N N . TYR A 1 95 ? 24.227 -7.050 -22.410 1.00 55.75 95 TYR A N 1
ATOM 801 C CA . TYR A 1 95 ? 23.653 -5.829 -21.826 1.00 55.75 95 TYR A CA 1
ATOM 802 C C . TYR A 1 95 ? 23.722 -5.714 -20.281 1.00 55.75 95 TYR A C 1
ATOM 804 O O . TYR A 1 95 ? 23.515 -6.689 -19.546 1.00 55.75 95 TYR A O 1
ATOM 812 N N . LYS A 1 96 ? 23.968 -4.482 -19.789 1.00 64.62 96 LYS A N 1
ATOM 813 C CA . LYS A 1 96 ? 24.344 -4.144 -18.392 1.00 64.62 96 LYS A CA 1
ATOM 814 C C . LYS A 1 96 ? 23.166 -4.031 -17.401 1.00 64.62 96 LYS A C 1
ATOM 816 O O . LYS A 1 96 ? 23.396 -3.993 -16.197 1.00 64.62 96 LYS A O 1
ATOM 821 N N . TYR A 1 97 ? 21.909 -4.014 -17.850 1.00 72.62 97 TYR A N 1
ATOM 822 C CA . TYR A 1 97 ? 20.752 -3.747 -16.975 1.00 72.62 97 TYR A CA 1
ATOM 823 C C . TYR A 1 97 ? 19.634 -4.779 -17.146 1.00 72.62 97 TYR A C 1
ATOM 825 O O . TYR A 1 97 ? 19.357 -5.223 -18.261 1.00 72.62 97 TYR A O 1
ATOM 833 N N . LYS A 1 98 ? 18.986 -5.162 -16.037 1.00 82.25 98 LYS A N 1
ATOM 834 C CA . LYS A 1 98 ? 17.771 -5.990 -16.070 1.00 82.25 98 LYS A CA 1
ATOM 835 C C . LYS A 1 98 ? 16.548 -5.105 -16.296 1.00 82.25 98 LYS A C 1
ATOM 837 O O . LYS A 1 98 ? 16.464 -4.016 -15.738 1.00 82.25 98 LYS A O 1
ATOM 842 N N . ILE A 1 99 ? 15.595 -5.596 -17.083 1.00 85.94 99 ILE A N 1
ATOM 843 C CA . ILE A 1 99 ? 14.335 -4.896 -17.353 1.00 85.94 99 ILE A CA 1
ATOM 844 C C . ILE A 1 99 ? 13.463 -4.954 -16.085 1.00 85.94 99 ILE A C 1
ATOM 846 O O . ILE A 1 99 ? 13.215 -6.060 -15.593 1.00 85.94 99 ILE A O 1
ATOM 850 N N . PRO A 1 100 ? 13.017 -3.810 -15.532 1.00 89.88 100 PRO A N 1
ATOM 851 C CA . PRO A 1 100 ? 12.082 -3.793 -14.413 1.00 89.88 100 PRO A CA 1
ATOM 852 C C . PRO A 1 100 ? 10.732 -4.385 -14.796 1.00 89.88 100 PRO A C 1
ATOM 854 O O . PRO A 1 100 ? 10.266 -4.169 -15.912 1.00 89.88 100 PRO A O 1
ATOM 857 N N . LYS A 1 101 ? 10.087 -5.088 -13.862 1.00 90.94 101 LYS A N 1
ATOM 858 C CA . LYS A 1 101 ? 8.775 -5.708 -14.094 1.00 90.94 101 LYS A CA 1
ATOM 859 C C . LYS A 1 101 ? 7.917 -5.684 -12.840 1.00 90.94 101 LYS A C 1
ATOM 861 O O . LYS A 1 101 ? 8.437 -5.905 -11.744 1.00 90.94 101 LYS A O 1
ATOM 866 N N . LEU A 1 102 ? 6.621 -5.434 -12.999 1.00 92.00 102 LEU A N 1
ATOM 867 C CA . LEU A 1 102 ? 5.629 -5.615 -11.945 1.00 92.00 102 LEU A CA 1
ATOM 868 C C . LEU A 1 102 ? 5.066 -7.032 -12.034 1.00 92.00 102 LEU A C 1
ATOM 870 O O . LEU A 1 102 ? 4.273 -7.334 -12.917 1.00 92.00 102 LEU A O 1
ATOM 874 N N . GLU A 1 103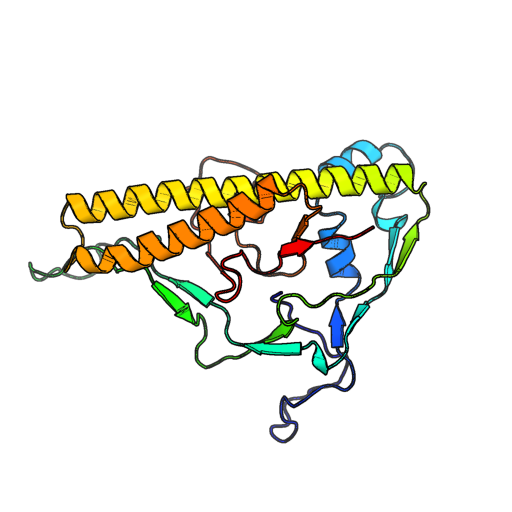 ? 5.488 -7.897 -11.121 1.00 92.62 103 GLU A N 1
ATOM 875 C CA . GLU A 1 103 ? 5.129 -9.317 -11.133 1.00 92.62 103 GLU A CA 1
ATOM 876 C C . GLU A 1 103 ? 4.835 -9.806 -9.710 1.00 92.62 103 GLU A C 1
ATOM 878 O O . GLU A 1 103 ? 5.084 -9.104 -8.719 1.00 92.62 103 GLU A O 1
ATOM 883 N N . GLU A 1 104 ? 4.307 -11.024 -9.614 1.00 90.44 104 GLU A N 1
ATOM 884 C CA . GLU A 1 104 ? 4.134 -11.730 -8.349 1.00 90.44 104 GLU A CA 1
ATOM 885 C C . GLU A 1 104 ? 5.484 -11.891 -7.644 1.00 90.44 104 GLU A C 1
ATOM 887 O O . GLU A 1 104 ? 6.447 -12.425 -8.194 1.00 90.44 104 GLU A O 1
ATOM 892 N N . PHE A 1 105 ? 5.566 -11.424 -6.399 1.00 87.00 105 PHE A N 1
ATOM 893 C CA . PHE A 1 105 ? 6.803 -11.471 -5.628 1.00 87.00 105 PHE A CA 1
ATOM 894 C C . PHE A 1 105 ? 7.083 -12.871 -5.070 1.00 87.00 105 PHE A C 1
ATOM 896 O O . PHE A 1 105 ? 8.235 -13.292 -5.001 1.00 87.00 105 PHE A O 1
ATOM 903 N N . PHE A 1 106 ? 6.025 -13.605 -4.714 1.00 83.19 106 PHE A N 1
ATOM 904 C CA . PHE A 1 106 ? 6.089 -15.006 -4.306 1.00 83.19 106 PHE A CA 1
ATOM 905 C C . PHE A 1 106 ? 5.030 -15.808 -5.079 1.00 83.19 106 PHE A C 1
ATOM 907 O O . PHE A 1 106 ? 3.919 -15.973 -4.580 1.00 83.19 106 PHE A O 1
ATOM 914 N N . PRO A 1 107 ? 5.337 -16.307 -6.291 1.00 83.75 107 PRO A N 1
ATOM 915 C CA . PRO A 1 107 ? 4.344 -16.990 -7.129 1.00 83.75 107 PRO A CA 1
ATOM 916 C C . PRO A 1 107 ? 3.752 -18.245 -6.474 1.00 83.75 107 PRO A C 1
ATOM 918 O O . PRO A 1 107 ? 2.567 -18.533 -6.591 1.00 83.75 107 PRO A O 1
ATOM 921 N N . ALA A 1 108 ? 4.569 -18.967 -5.702 1.00 79.88 108 ALA A N 1
ATOM 922 C CA . ALA A 1 108 ? 4.146 -20.161 -4.971 1.00 79.88 108 ALA A CA 1
ATOM 923 C C . ALA A 1 108 ? 3.412 -19.862 -3.645 1.00 79.88 108 ALA A C 1
ATOM 925 O O . ALA A 1 108 ? 3.062 -20.796 -2.926 1.00 79.88 108 ALA A O 1
ATOM 926 N N . LEU A 1 109 ? 3.219 -18.586 -3.284 1.00 77.69 109 LEU A N 1
ATOM 927 C CA . LEU A 1 109 ? 2.625 -18.172 -2.012 1.00 77.69 109 LEU A CA 1
ATOM 928 C C . LEU A 1 109 ? 1.494 -17.162 -2.244 1.00 77.69 109 LEU A C 1
ATOM 930 O O . LEU A 1 109 ? 1.735 -15.997 -2.565 1.00 77.69 109 LEU A O 1
ATOM 934 N N . ALA A 1 110 ? 0.264 -17.592 -1.982 1.00 79.44 110 ALA A N 1
ATOM 935 C CA . ALA A 1 110 ? -0.869 -16.690 -1.826 1.00 79.44 110 ALA A CA 1
ATOM 936 C C . ALA A 1 110 ? -1.005 -16.260 -0.358 1.00 79.44 110 ALA A C 1
ATOM 938 O O . ALA A 1 110 ? -0.726 -17.035 0.558 1.00 79.44 110 ALA A O 1
ATOM 939 N N . LEU A 1 111 ? -1.443 -15.023 -0.134 1.00 78.12 111 LEU A N 1
ATOM 940 C CA . LEU A 1 111 ? -1.721 -14.480 1.192 1.00 78.12 111 LEU A CA 1
ATOM 941 C C . LEU A 1 111 ? -3.202 -14.170 1.347 1.00 78.12 111 LEU A C 1
ATOM 943 O O . LEU A 1 111 ? -3.845 -13.709 0.405 1.00 78.12 111 LEU A O 1
ATOM 947 N N . GLU A 1 112 ? -3.712 -14.353 2.562 1.00 79.88 112 GLU A N 1
ATOM 948 C CA . GLU A 1 112 ? -5.023 -13.847 2.960 1.00 79.88 112 GLU A CA 1
ATOM 949 C C . GLU A 1 112 ? -4.964 -12.307 2.957 1.00 79.88 112 GLU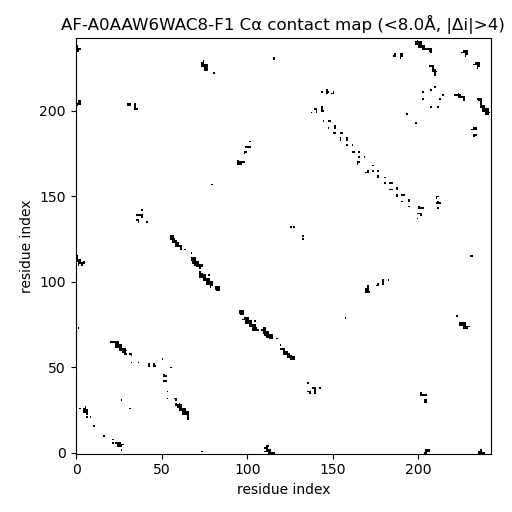 A C 1
ATOM 951 O O . GLU A 1 112 ? -4.108 -11.697 3.600 1.00 79.88 112 GLU A O 1
ATOM 956 N N . MET A 1 113 ? -5.834 -11.667 2.180 1.00 81.81 113 MET A N 1
ATOM 957 C CA . MET A 1 113 ? -5.899 -10.220 1.985 1.00 81.81 113 MET A CA 1
ATOM 958 C C . MET A 1 113 ? -7.336 -9.726 2.123 1.00 81.81 113 MET A C 1
ATOM 960 O O . MET A 1 113 ? -8.264 -10.381 1.661 1.00 81.81 113 MET A O 1
ATOM 964 N N . LEU A 1 114 ? -7.532 -8.537 2.701 1.00 85.06 114 LEU A N 1
ATOM 965 C CA . LEU A 1 114 ? -8.821 -7.853 2.574 1.00 85.06 114 LEU A CA 1
ATOM 966 C C . LEU A 1 114 ? -9.019 -7.477 1.102 1.00 85.06 114 LEU A C 1
ATOM 968 O O . LEU A 1 114 ? -8.130 -6.828 0.526 1.00 85.06 114 LEU A O 1
ATOM 972 N N . LYS A 1 115 ? -10.168 -7.860 0.538 1.00 85.81 115 LYS A N 1
ATOM 973 C CA . LYS A 1 115 ? -10.581 -7.491 -0.818 1.00 85.81 115 LYS A CA 1
ATOM 974 C C . LYS A 1 115 ? -10.565 -5.972 -0.987 1.00 85.81 115 LYS A C 1
ATOM 976 O O . LYS A 1 115 ? -10.797 -5.211 -0.045 1.00 85.81 115 LYS A O 1
ATOM 981 N N . SER A 1 116 ? -10.246 -5.526 -2.198 1.00 82.94 116 SER A N 1
ATOM 982 C CA . SER A 1 116 ? -10.283 -4.106 -2.546 1.00 82.94 116 SER A CA 1
ATOM 983 C C . SER A 1 116 ? -11.704 -3.557 -2.370 1.00 82.94 116 SER A C 1
ATOM 985 O O . SER A 1 116 ? -12.668 -4.267 -2.631 1.00 82.94 116 SER A O 1
ATOM 987 N N . GLU A 1 117 ? -11.809 -2.298 -1.937 1.00 83.62 117 GLU A N 1
ATOM 988 C CA . GLU A 1 117 ? -13.081 -1.566 -1.759 1.00 83.62 117 GLU A CA 1
ATOM 989 C C . GLU A 1 117 ? -14.006 -2.080 -0.639 1.00 83.62 117 GLU A C 1
ATOM 991 O O . GLU A 1 117 ? -15.103 -1.561 -0.457 1.00 83.62 117 GLU A O 1
ATOM 996 N N . GLU A 1 118 ? -13.551 -3.032 0.178 1.00 88.56 118 GLU A N 1
ATOM 997 C CA . GLU A 1 118 ? -14.269 -3.441 1.386 1.00 88.56 118 GLU A CA 1
ATOM 998 C C . GLU A 1 118 ? -14.203 -2.376 2.487 1.00 88.56 118 GLU A C 1
ATOM 1000 O O . GLU A 1 118 ? -13.142 -1.815 2.782 1.00 88.56 118 GLU A O 1
ATOM 1005 N N . SER A 1 119 ? -15.335 -2.165 3.158 1.00 90.12 119 SER A N 1
ATOM 1006 C CA . SER A 1 119 ? -15.454 -1.305 4.335 1.00 90.12 119 SER A CA 1
ATOM 1007 C C . SER A 1 119 ? -15.583 -2.126 5.616 1.00 90.12 119 SER A C 1
ATOM 1009 O O . SER A 1 119 ? -16.213 -3.187 5.637 1.00 90.12 119 SER A O 1
ATOM 1011 N N . PHE A 1 120 ? -15.046 -1.600 6.711 1.00 89.81 120 PHE A N 1
ATOM 1012 C CA . PHE A 1 120 ? -15.205 -2.163 8.048 1.00 89.81 120 PHE A CA 1
ATOM 1013 C C . PHE A 1 120 ? -15.335 -1.039 9.074 1.00 89.81 120 PHE A C 1
ATOM 1015 O O . PHE A 1 120 ? -14.814 0.059 8.880 1.00 89.81 120 PHE A O 1
ATOM 1022 N N . GLU A 1 121 ? -16.018 -1.327 10.176 1.00 90.50 121 GLU A N 1
ATOM 1023 C CA . GLU A 1 121 ? -16.235 -0.373 11.260 1.00 90.50 121 GLU A CA 1
ATOM 1024 C C . GLU A 1 121 ? -15.304 -0.670 12.432 1.00 90.50 121 GLU A C 1
ATOM 1026 O O . GLU A 1 121 ? -15.045 -1.826 12.775 1.00 90.50 121 GLU A O 1
ATOM 1031 N N . ALA A 1 122 ? -14.804 0.387 13.067 1.00 88.81 122 ALA A N 1
ATOM 1032 C CA . ALA A 1 122 ? -13.918 0.288 14.214 1.00 88.81 122 ALA A CA 1
ATOM 1033 C C . ALA A 1 122 ? -14.476 1.090 15.386 1.00 88.81 122 ALA A C 1
ATOM 1035 O O . ALA A 1 122 ? -14.789 2.269 15.252 1.00 88.81 122 ALA A O 1
ATOM 1036 N N . ASN A 1 123 ? -14.529 0.463 16.560 1.00 89.50 123 ASN A N 1
ATOM 1037 C CA . ASN A 1 123 ? -14.932 1.131 17.791 1.00 89.50 123 ASN A CA 1
ATOM 1038 C C . ASN A 1 123 ? -13.698 1.614 18.559 1.00 89.50 123 ASN A C 1
ATOM 1040 O O . ASN A 1 123 ? -12.831 0.814 18.932 1.00 89.50 123 ASN A O 1
ATOM 1044 N N . ILE A 1 124 ? -13.642 2.922 18.814 1.00 90.75 124 ILE A N 1
ATOM 1045 C CA . ILE A 1 124 ? -12.552 3.584 19.535 1.00 90.75 124 ILE A CA 1
ATOM 1046 C C . ILE A 1 124 ? -13.124 4.238 20.791 1.00 90.75 124 ILE A C 1
ATOM 1048 O O . ILE A 1 124 ? -14.073 5.010 20.725 1.00 90.75 124 ILE A O 1
ATOM 1052 N N . LEU A 1 125 ? -12.531 3.932 21.943 1.00 92.12 125 LEU A N 1
ATOM 1053 C CA . LEU A 1 125 ? -12.860 4.560 23.216 1.00 92.12 125 LEU A CA 1
ATOM 1054 C C . LEU A 1 125 ? -11.809 5.628 23.538 1.00 92.12 125 LEU A C 1
ATOM 1056 O O . LEU A 1 125 ? -10.615 5.326 23.652 1.00 92.12 125 LEU A O 1
ATOM 1060 N N . LEU A 1 126 ? 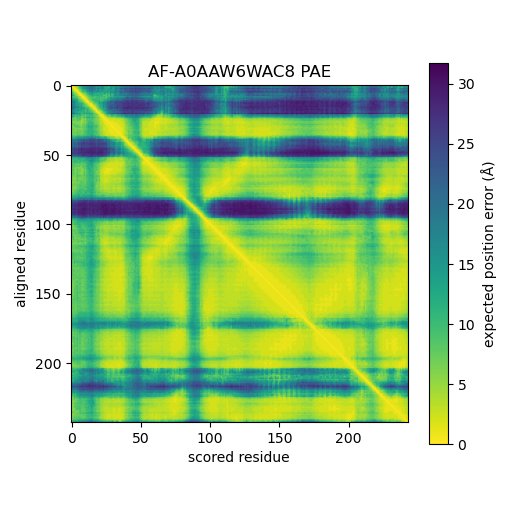-12.270 6.866 23.704 1.00 91.38 126 LEU A N 1
ATOM 1061 C CA . LEU A 1 126 ? -11.437 8.039 23.949 1.00 91.38 126 LEU A CA 1
ATOM 1062 C C . LEU A 1 126 ? -11.515 8.458 25.422 1.00 91.38 126 LEU A C 1
ATOM 1064 O O . LEU A 1 126 ? -12.593 8.578 25.995 1.00 91.38 126 LEU A O 1
ATOM 1068 N N . LYS A 1 127 ? -10.352 8.695 26.036 1.00 90.38 127 LYS A N 1
ATOM 1069 C CA . LYS A 1 127 ? -10.192 9.401 27.322 1.00 90.38 127 LYS A CA 1
ATOM 1070 C C . LYS A 1 127 ? -9.650 10.824 27.122 1.00 90.38 127 LYS A C 1
ATOM 1072 O O . LYS A 1 127 ? -9.003 11.374 28.008 1.00 90.38 127 LYS A O 1
ATOM 1077 N N . ILE A 1 128 ? -9.859 11.354 25.925 1.00 87.19 128 ILE A N 1
ATOM 1078 C CA . ILE A 1 128 ? -9.557 12.711 25.463 1.00 87.19 128 ILE A CA 1
ATOM 1079 C C . ILE A 1 128 ? -10.819 13.260 24.799 1.00 87.19 128 ILE A C 1
ATOM 1081 O O . ILE A 1 128 ? -11.753 12.490 24.549 1.00 87.19 128 ILE A O 1
ATOM 1085 N N . SER A 1 129 ? -10.864 14.562 24.517 1.00 89.38 129 SER A N 1
ATOM 1086 C CA . SER A 1 129 ? -11.985 15.120 23.758 1.00 89.38 129 SER A CA 1
ATOM 1087 C C . SER A 1 129 ? -11.985 14.602 22.314 1.00 89.38 129 SER A C 1
ATOM 1089 O O . SER A 1 129 ? -10.950 14.208 21.770 1.00 89.38 129 SER A O 1
ATOM 1091 N N . GLU A 1 130 ? -13.159 14.598 21.679 1.00 89.81 130 GLU A N 1
ATOM 1092 C CA . GLU A 1 130 ? -13.265 14.255 20.257 1.00 89.81 130 GLU A CA 1
ATOM 1093 C C . GLU A 1 130 ? -12.488 15.234 19.376 1.00 89.81 130 GLU A C 1
ATOM 1095 O O . GLU A 1 130 ? -11.858 14.803 18.414 1.00 89.81 130 GLU A O 1
ATOM 1100 N N . ASP A 1 131 ? -12.480 16.524 19.722 1.00 90.06 131 ASP A N 1
ATOM 1101 C CA . ASP A 1 131 ? -11.731 17.547 18.986 1.00 90.06 131 ASP A CA 1
ATOM 1102 C C . ASP A 1 131 ? -10.220 17.284 19.042 1.00 90.06 131 ASP A C 1
ATOM 1104 O O . ASP A 1 131 ? -9.561 17.261 18.003 1.00 90.06 131 ASP A O 1
ATOM 1108 N N . GLU A 1 132 ? -9.683 16.956 20.224 1.00 87.69 132 GLU A N 1
ATOM 1109 C CA . GLU A 1 132 ? -8.272 16.577 20.385 1.00 87.69 132 GLU A CA 1
ATOM 1110 C C . GLU A 1 132 ? -7.940 15.329 19.551 1.00 87.69 132 GLU A C 1
ATOM 1112 O O . GLU A 1 132 ? -6.892 15.249 18.908 1.00 87.69 132 GLU A O 1
ATOM 1117 N N . PHE A 1 133 ? -8.853 14.356 19.493 1.00 88.81 133 PHE A N 1
ATOM 1118 C CA . PHE A 1 133 ? -8.674 13.180 18.645 1.00 88.81 133 PHE A CA 1
ATOM 1119 C C . PHE A 1 133 ? -8.724 13.512 17.145 1.00 88.81 133 PHE A C 1
ATOM 1121 O O . PHE A 1 133 ? -7.925 12.973 16.375 1.00 88.81 133 PHE A O 1
ATOM 1128 N N . ARG A 1 134 ? -9.620 14.408 16.714 1.00 90.00 134 ARG A N 1
ATOM 1129 C CA . ARG A 1 134 ? -9.712 14.865 15.317 1.00 90.00 134 ARG A CA 1
ATOM 1130 C C . ARG A 1 134 ? -8.432 15.570 14.872 1.00 90.00 134 ARG A C 1
ATOM 1132 O O . ARG A 1 134 ? -7.976 15.310 13.758 1.00 90.00 134 ARG A O 1
ATOM 1139 N N . ASP A 1 135 ? -7.820 16.373 15.737 1.00 89.00 135 ASP A N 1
ATOM 1140 C CA . ASP A 1 135 ? -6.541 17.031 15.450 1.00 89.00 135 ASP A CA 1
ATOM 1141 C C . ASP A 1 135 ? -5.410 16.009 15.240 1.00 89.00 135 ASP A C 1
ATOM 1143 O O . ASP A 1 135 ? -4.682 16.077 14.246 1.00 89.00 135 ASP A O 1
ATOM 1147 N N . ILE A 1 136 ? -5.330 14.977 16.091 1.00 87.88 136 ILE A N 1
ATOM 1148 C CA . ILE A 1 136 ? -4.366 13.869 15.936 1.00 87.88 136 ILE A CA 1
ATOM 1149 C C . ILE A 1 136 ? -4.561 13.135 14.600 1.00 87.88 136 ILE A C 1
ATOM 1151 O O . ILE A 1 136 ? -3.593 12.767 13.918 1.00 87.88 136 ILE A O 1
ATOM 1155 N N . LEU A 1 137 ? -5.816 12.892 14.215 1.00 90.62 137 LEU A N 1
ATOM 1156 C CA . LEU A 1 137 ? -6.131 12.238 12.949 1.00 90.62 137 LEU A CA 1
ATOM 1157 C C . LEU A 1 137 ? -5.745 13.106 11.754 1.00 90.62 137 LEU A C 1
ATOM 1159 O O . LEU A 1 137 ? -5.135 12.592 10.816 1.00 90.62 137 LEU A O 1
ATOM 1163 N N . LYS A 1 138 ? -6.018 14.412 11.810 1.00 91.12 138 LYS A N 1
ATOM 1164 C CA . LYS A 1 138 ? -5.644 15.361 10.758 1.00 91.12 138 LYS A CA 1
ATOM 1165 C C . LYS A 1 138 ? -4.140 15.346 10.494 1.00 91.12 138 LYS A C 1
ATOM 1167 O O . LYS A 1 138 ? -3.728 15.174 9.348 1.00 91.12 138 LYS A O 1
ATOM 1172 N N . GLU A 1 139 ? -3.319 15.398 11.541 1.00 88.12 139 GLU A N 1
ATOM 1173 C CA . GLU A 1 139 ? -1.864 15.277 11.392 1.00 88.12 139 GLU A CA 1
ATOM 1174 C C . GLU A 1 139 ? -1.437 13.941 10.764 1.00 88.12 139 GLU A C 1
ATOM 1176 O O . GLU A 1 139 ? -0.486 13.866 9.977 1.00 88.12 139 GLU A O 1
ATOM 1181 N N . THR A 1 140 ? -2.136 12.859 11.106 1.00 89.38 140 THR A N 1
ATOM 1182 C CA . THR A 1 140 ? -1.872 11.529 10.549 1.00 89.38 140 THR A CA 1
ATOM 1183 C C . THR A 1 140 ? -2.237 11.455 9.064 1.00 89.38 140 THR A C 1
ATOM 1185 O O . THR A 1 140 ? -1.502 10.839 8.278 1.00 89.38 140 THR A O 1
ATOM 1188 N N . PHE A 1 141 ? -3.324 12.110 8.655 1.00 92.62 141 PHE A N 1
ATOM 1189 C CA . PHE A 1 141 ? -3.715 12.238 7.252 1.00 92.62 141 PHE A CA 1
ATOM 1190 C C . PHE A 1 141 ? -2.692 13.071 6.474 1.00 92.62 141 PHE A C 1
ATOM 1192 O O . PHE A 1 141 ? -2.216 12.623 5.428 1.00 92.62 141 PHE A O 1
ATOM 1199 N N . ASP A 1 142 ? -2.250 14.205 7.024 1.00 90.88 142 ASP A N 1
ATOM 1200 C CA . ASP A 1 142 ? -1.209 15.049 6.424 1.00 90.88 142 ASP A CA 1
ATOM 1201 C C . ASP A 1 142 ? 0.114 14.286 6.267 1.00 90.88 142 ASP A C 1
ATOM 1203 O O . ASP A 1 142 ? 0.741 14.292 5.203 1.00 90.88 142 ASP A O 1
ATOM 1207 N N . THR A 1 143 ? 0.507 13.522 7.288 1.00 87.88 143 THR A N 1
ATOM 1208 C CA . THR A 1 143 ? 1.688 12.648 7.234 1.00 87.88 143 THR A CA 1
ATOM 1209 C C . THR A 1 143 ? 1.555 11.579 6.144 1.00 87.88 143 THR A C 1
ATOM 1211 O O . THR A 1 143 ? 2.526 11.248 5.453 1.00 87.88 143 THR A O 1
ATOM 1214 N N . THR A 1 144 ? 0.360 11.010 5.971 1.00 90.75 144 THR A N 1
ATOM 1215 C CA . THR A 1 144 ? 0.091 10.017 4.922 1.00 90.75 144 THR A CA 1
ATOM 1216 C C . THR A 1 144 ? 0.145 10.647 3.535 1.00 90.75 144 THR A C 1
ATOM 1218 O O . THR A 1 144 ? 0.767 10.078 2.635 1.00 90.75 144 THR A O 1
ATOM 1221 N N . LYS A 1 145 ? -0.393 11.856 3.368 1.00 92.25 145 LYS A N 1
ATOM 1222 C CA . LYS A 1 145 ? -0.282 12.629 2.128 1.00 92.25 145 LYS A CA 1
ATOM 1223 C C . LYS A 1 145 ? 1.180 12.874 1.749 1.00 92.25 145 LYS A C 1
ATOM 1225 O O . LYS A 1 145 ? 1.579 12.565 0.628 1.00 92.25 145 LYS A O 1
ATOM 1230 N N . GLN A 1 146 ? 2.012 13.292 2.702 1.00 89.62 146 GLN A N 1
ATOM 1231 C CA . GLN A 1 146 ? 3.450 13.472 2.473 1.00 89.62 146 GLN A CA 1
ATOM 1232 C C . GLN A 1 146 ? 4.154 12.165 2.062 1.00 89.62 146 GLN A C 1
ATOM 1234 O O . GLN A 1 146 ? 5.060 12.180 1.227 1.00 89.62 146 GLN A O 1
ATOM 1239 N N . LYS A 1 147 ? 3.758 11.010 2.621 1.00 89.25 147 LYS A N 1
ATOM 1240 C CA . LYS A 1 147 ? 4.276 9.690 2.197 1.00 89.25 147 LYS A CA 1
ATOM 1241 C C . LYS A 1 147 ? 3.918 9.386 0.742 1.00 89.25 147 LYS A C 1
ATOM 1243 O O . LYS A 1 147 ? 4.773 8.923 -0.013 1.00 89.25 147 LYS A O 1
ATOM 1248 N N . LEU A 1 148 ? 2.680 9.665 0.340 1.00 92.06 148 LEU A N 1
ATOM 1249 C CA . LEU A 1 148 ? 2.219 9.486 -1.038 1.00 92.06 148 LEU A CA 1
ATOM 1250 C C . LEU A 1 148 ? 2.947 10.426 -2.012 1.00 92.06 148 LEU A C 1
ATOM 1252 O O . LEU A 1 148 ? 3.359 10.001 -3.091 1.00 92.06 148 LEU A O 1
ATOM 1256 N N . GLU A 1 149 ? 3.198 11.672 -1.615 1.00 91.50 149 GLU A N 1
ATOM 1257 C CA . GLU A 1 149 ? 3.994 12.627 -2.395 1.00 91.50 149 GLU A CA 1
ATOM 1258 C C . GLU A 1 149 ? 5.443 12.159 -2.586 1.00 91.50 149 GLU A C 1
ATOM 1260 O O . GLU A 1 149 ? 5.974 12.231 -3.698 1.00 91.50 149 GLU A O 1
ATOM 1265 N N . ARG A 1 150 ? 6.069 11.588 -1.546 1.00 89.31 150 ARG A N 1
ATOM 1266 C CA . ARG A 1 150 ? 7.390 10.944 -1.669 1.00 89.31 150 ARG A CA 1
ATOM 1267 C C . ARG A 1 150 ? 7.370 9.774 -2.650 1.00 89.31 150 ARG A C 1
ATOM 1269 O O . ARG A 1 150 ? 8.280 9.669 -3.470 1.00 89.31 150 ARG A O 1
ATOM 1276 N N . TYR A 1 151 ? 6.331 8.939 -2.605 1.00 89.88 151 TYR A N 1
ATOM 1277 C CA . TYR A 1 151 ? 6.126 7.865 -3.581 1.00 89.88 151 TYR A CA 1
ATOM 1278 C C . TYR A 1 151 ? 6.073 8.410 -5.015 1.00 89.88 151 TYR A C 1
ATOM 1280 O O . TYR A 1 151 ? 6.805 7.930 -5.878 1.00 89.88 151 TYR A O 1
ATOM 1288 N N . MET A 1 152 ? 5.267 9.446 -5.274 1.00 92.75 152 MET A N 1
ATOM 1289 C CA . MET A 1 152 ? 5.169 10.061 -6.605 1.00 92.75 152 MET A CA 1
ATOM 1290 C C . MET A 1 152 ? 6.495 10.659 -7.081 1.00 92.75 152 MET A C 1
ATOM 1292 O O . MET A 1 152 ? 6.813 10.568 -8.272 1.00 92.75 152 MET A O 1
ATOM 1296 N N . LYS A 1 153 ? 7.259 11.279 -6.172 1.00 91.56 153 LYS A N 1
ATOM 1297 C CA . LYS A 1 153 ? 8.579 11.840 -6.476 1.00 91.56 153 LYS A CA 1
ATOM 1298 C C . LYS A 1 153 ? 9.555 10.741 -6.889 1.00 91.56 153 LYS A C 1
ATOM 1300 O O . LYS A 1 153 ? 10.170 10.867 -7.943 1.00 91.56 153 LYS A O 1
ATOM 1305 N N . GLU A 1 154 ? 9.641 9.657 -6.119 1.00 90.56 154 GLU A N 1
ATOM 1306 C CA . GLU A 1 154 ? 10.509 8.523 -6.455 1.00 90.56 154 GLU A CA 1
ATOM 1307 C C . GLU A 1 154 ? 10.106 7.884 -7.789 1.00 90.56 154 GLU A C 1
ATOM 1309 O O . GLU A 1 154 ? 10.961 7.658 -8.640 1.00 90.56 154 GLU A O 1
ATOM 1314 N N . ILE A 1 155 ? 8.808 7.657 -8.021 1.00 92.62 155 ILE A N 1
ATOM 1315 C CA . ILE A 1 155 ? 8.321 7.124 -9.302 1.00 92.62 155 ILE A CA 1
ATOM 1316 C C . ILE A 1 155 ? 8.739 8.038 -10.463 1.00 92.62 155 ILE A C 1
ATOM 1318 O O . ILE A 1 155 ? 9.189 7.558 -11.502 1.00 92.62 155 ILE A O 1
ATOM 1322 N N . GLY A 1 156 ? 8.631 9.359 -10.287 1.00 93.75 156 GLY A N 1
ATOM 1323 C CA . GLY A 1 156 ? 9.098 10.336 -11.270 1.00 93.75 156 GLY A CA 1
ATOM 1324 C C . GLY A 1 156 ? 10.590 10.201 -11.582 1.00 93.75 156 GLY A C 1
ATOM 1325 O O . GLY A 1 156 ? 10.957 10.166 -12.757 1.00 93.75 156 GLY A O 1
ATOM 1326 N N . SER A 1 157 ? 11.427 10.071 -10.549 1.00 91.62 157 SER A N 1
ATOM 1327 C CA . SER A 1 157 ? 12.869 9.845 -10.701 1.00 91.62 157 SER A CA 1
ATOM 1328 C C . SER A 1 157 ? 13.165 8.550 -11.460 1.00 91.62 157 SER A C 1
ATOM 1330 O O . SER A 1 157 ? 13.966 8.563 -12.392 1.00 91.62 157 SER A O 1
ATOM 1332 N N . ARG A 1 158 ? 12.471 7.451 -11.135 1.00 91.69 158 ARG A N 1
ATOM 1333 C CA . ARG A 1 158 ? 12.677 6.157 -11.805 1.00 91.69 158 ARG A CA 1
ATOM 1334 C C . ARG A 1 158 ? 12.225 6.172 -13.258 1.00 91.69 158 ARG A C 1
ATOM 1336 O O . ARG A 1 158 ? 12.950 5.685 -14.113 1.00 91.69 158 ARG A O 1
ATOM 1343 N N . ILE A 1 159 ? 11.102 6.813 -13.586 1.00 94.12 159 ILE A N 1
ATOM 1344 C CA . ILE A 1 159 ? 10.697 7.000 -14.990 1.00 94.12 159 ILE A CA 1
ATOM 1345 C C . ILE A 1 159 ? 11.775 7.767 -15.774 1.00 94.12 159 ILE A C 1
ATOM 1347 O O . ILE A 1 159 ? 12.086 7.400 -16.906 1.00 94.12 159 ILE A O 1
ATOM 1351 N N . ALA A 1 160 ? 12.347 8.829 -15.198 1.00 93.31 160 ALA A N 1
ATOM 1352 C CA . ALA A 1 160 ? 13.409 9.595 -15.853 1.00 93.31 160 ALA A CA 1
ATOM 1353 C C . ALA A 1 160 ? 14.678 8.751 -16.071 1.00 93.31 160 ALA A C 1
ATOM 1355 O O . ALA A 1 160 ? 15.299 8.825 -17.133 1.00 93.31 160 ALA A O 1
ATOM 1356 N N . GLU A 1 161 ? 15.028 7.914 -15.098 1.00 90.56 161 GLU A N 1
ATOM 1357 C CA . GLU A 1 161 ? 16.147 6.980 -15.189 1.00 90.56 161 GLU A CA 1
ATOM 1358 C C . GLU A 1 161 ? 15.935 5.920 -16.281 1.00 90.56 161 GLU A C 1
ATOM 1360 O O . GLU A 1 161 ? 16.805 5.752 -17.136 1.00 90.56 161 GLU A O 1
ATOM 1365 N N . LEU A 1 162 ? 14.761 5.282 -16.341 1.00 90.81 162 LEU A N 1
ATOM 1366 C CA . LEU A 1 162 ? 14.448 4.299 -17.386 1.00 90.81 162 LEU A CA 1
ATOM 1367 C C . LEU A 1 162 ? 14.470 4.925 -18.788 1.00 90.81 162 LEU A C 1
ATOM 1369 O O . LEU A 1 162 ? 15.028 4.342 -19.716 1.00 90.81 162 LEU A O 1
ATOM 1373 N N . LYS A 1 163 ? 13.976 6.160 -18.946 1.00 91.44 163 LYS A N 1
ATOM 1374 C CA . LYS A 1 163 ? 14.097 6.907 -20.213 1.00 91.44 163 LYS A CA 1
ATOM 1375 C C . LYS A 1 163 ? 15.554 7.206 -20.584 1.00 91.44 163 LYS A C 1
ATOM 1377 O O . LYS A 1 163 ? 15.918 7.190 -21.760 1.00 91.44 163 LYS A O 1
ATOM 1382 N N . SER A 1 164 ? 16.414 7.466 -19.597 1.00 89.81 164 SER A N 1
ATOM 1383 C CA . SER A 1 164 ? 17.860 7.603 -19.818 1.00 89.81 164 SER A CA 1
ATOM 1384 C C . SER A 1 164 ? 18.485 6.281 -20.271 1.00 89.81 164 SER A C 1
ATOM 1386 O O . SER A 1 164 ? 19.339 6.280 -21.160 1.00 89.81 164 SER A O 1
ATOM 1388 N N . TRP A 1 165 ? 18.041 5.145 -19.724 1.00 88.12 165 TRP A N 1
ATOM 1389 C CA . TRP A 1 165 ? 18.482 3.824 -20.178 1.00 88.12 165 TRP A CA 1
ATOM 1390 C C . TRP A 1 165 ? 18.078 3.564 -21.632 1.00 88.12 165 TRP A C 1
ATOM 1392 O O . TRP A 1 165 ? 18.933 3.118 -22.400 1.00 88.12 165 TRP A O 1
ATOM 1402 N N . GLN A 1 166 ? 16.850 3.945 -22.017 1.00 85.88 166 GLN A N 1
ATOM 1403 C CA . GLN A 1 166 ? 16.364 3.894 -23.402 1.00 85.88 166 GLN A CA 1
ATOM 1404 C C . GLN A 1 166 ? 17.255 4.695 -24.358 1.00 85.88 166 GLN A C 1
ATOM 1406 O O . GLN A 1 166 ? 17.751 4.181 -25.363 1.00 85.88 166 GLN A O 1
ATOM 1411 N N . LYS A 1 167 ? 17.517 5.963 -24.016 1.00 86.38 167 LYS A N 1
ATOM 1412 C CA . LYS A 1 167 ? 18.330 6.871 -24.838 1.00 86.38 167 LYS A CA 1
ATOM 1413 C C . LYS A 1 167 ? 19.773 6.387 -25.001 1.00 86.38 167 LYS A C 1
ATOM 1415 O O . LYS A 1 167 ? 20.344 6.509 -26.081 1.00 86.38 167 LYS A O 1
ATOM 1420 N N . ASN A 1 168 ? 20.352 5.838 -23.935 1.00 84.88 168 ASN A N 1
ATOM 1421 C CA . ASN A 1 168 ? 21.749 5.406 -23.892 1.00 84.88 168 ASN A CA 1
ATOM 1422 C C . ASN A 1 168 ? 21.946 3.927 -24.272 1.00 84.88 168 ASN A C 1
ATOM 1424 O O . ASN A 1 168 ? 23.042 3.403 -24.093 1.00 84.88 168 ASN A O 1
ATOM 1428 N N . ARG A 1 169 ? 20.901 3.251 -24.773 1.00 80.50 169 ARG A N 1
ATOM 1429 C CA . ARG A 1 169 ? 20.918 1.841 -25.199 1.00 80.50 169 ARG A CA 1
ATOM 1430 C C . ARG A 1 169 ? 21.476 0.878 -24.143 1.00 80.50 169 ARG A C 1
ATOM 1432 O O . ARG A 1 169 ? 22.270 -0.011 -24.440 1.00 80.50 169 ARG A O 1
ATOM 1439 N N . LYS A 1 170 ? 21.062 1.066 -22.886 1.00 79.88 170 LYS A N 1
ATOM 1440 C CA . LYS A 1 170 ? 21.564 0.301 -21.728 1.00 79.88 170 LYS A CA 1
ATOM 1441 C C . LYS A 1 170 ? 20.941 -1.099 -21.572 1.00 79.88 170 LYS A C 1
ATOM 1443 O O . LYS A 1 170 ? 21.466 -1.913 -20.811 1.00 79.88 170 LYS A O 1
ATOM 1448 N N . VAL A 1 171 ? 19.854 -1.383 -22.290 1.00 78.38 171 VAL A N 1
ATOM 1449 C CA . VAL A 1 171 ? 19.153 -2.683 -22.338 1.00 78.38 171 VAL A CA 1
ATOM 1450 C C . VAL A 1 171 ? 19.142 -3.260 -23.759 1.00 78.38 171 VAL A C 1
ATOM 1452 O O . VAL A 1 171 ? 19.428 -2.533 -24.708 1.00 78.38 171 VAL A O 1
ATOM 1455 N N . GLN A 1 172 ? 18.812 -4.549 -23.905 1.00 71.25 172 GLN A N 1
ATOM 1456 C CA . GLN A 1 172 ? 18.823 -5.263 -25.192 1.00 71.25 172 GLN A CA 1
ATOM 1457 C C . GLN A 1 172 ? 17.861 -4.684 -26.224 1.00 71.25 172 GLN A C 1
ATOM 1459 O O . GLN A 1 172 ? 18.254 -4.378 -27.348 1.00 71.25 172 GLN A O 1
ATOM 1464 N N . ASP A 1 173 ? 16.617 -4.498 -25.806 1.00 77.88 173 ASP A N 1
ATOM 1465 C CA . ASP A 1 173 ? 15.547 -3.929 -26.607 1.00 77.88 173 ASP A CA 1
ATOM 1466 C C . ASP A 1 173 ? 14.965 -2.731 -25.852 1.00 77.88 173 ASP A C 1
ATOM 1468 O O . ASP A 1 173 ? 14.503 -2.867 -24.721 1.00 77.88 173 ASP A O 1
ATOM 1472 N N . GLN A 1 174 ? 15.011 -1.542 -26.455 1.00 71.81 174 GLN A N 1
ATOM 1473 C CA . GLN A 1 174 ? 14.543 -0.323 -25.791 1.00 71.81 174 GLN A CA 1
ATOM 1474 C C . GLN A 1 174 ? 13.021 -0.297 -25.629 1.00 71.81 174 GLN A C 1
ATOM 1476 O O . GLN A 1 174 ? 12.536 0.334 -24.688 1.00 71.81 174 GLN A O 1
ATOM 1481 N N . ASN A 1 175 ? 12.285 -1.010 -26.488 1.00 78.50 175 ASN A N 1
ATOM 1482 C CA . ASN A 1 175 ? 10.825 -1.087 -26.416 1.00 78.50 175 ASN A CA 1
ATOM 1483 C C . ASN A 1 175 ? 10.373 -1.865 -25.167 1.00 78.50 175 ASN A C 1
ATOM 1485 O O . ASN A 1 175 ? 9.287 -1.640 -24.644 1.00 78.50 175 ASN A O 1
ATOM 1489 N N . THR A 1 176 ? 11.234 -2.725 -24.609 1.00 83.88 176 THR A N 1
ATOM 1490 C CA . THR A 1 176 ? 10.929 -3.467 -23.368 1.00 83.88 176 THR A CA 1
ATOM 1491 C C . THR A 1 176 ? 10.832 -2.585 -22.122 1.00 83.88 176 THR A C 1
ATOM 1493 O O . THR A 1 176 ? 10.351 -3.039 -21.088 1.00 83.88 176 THR A O 1
ATOM 1496 N N . LEU A 1 177 ? 11.277 -1.325 -22.199 1.00 88.75 177 LEU A N 1
ATOM 1497 C CA . LEU A 1 177 ? 11.139 -0.355 -21.113 1.00 88.75 177 LEU A CA 1
ATOM 1498 C C . LEU A 1 177 ? 9.829 0.446 -21.185 1.00 88.75 177 LEU A C 1
ATOM 1500 O O . LEU A 1 177 ? 9.491 1.105 -20.203 1.00 88.75 177 LEU A O 1
ATOM 1504 N N . ASP A 1 178 ? 9.070 0.365 -22.281 1.00 91.25 178 ASP A N 1
ATOM 1505 C CA . ASP A 1 178 ? 7.818 1.115 -22.433 1.00 91.25 178 ASP A CA 1
ATOM 1506 C C . ASP A 1 178 ? 6.746 0.631 -21.450 1.00 91.25 178 ASP A C 1
ATOM 1508 O O . ASP A 1 178 ? 6.145 1.445 -20.747 1.00 91.25 178 ASP A O 1
ATOM 1512 N N . GLU A 1 179 ? 6.578 -0.687 -21.315 1.00 92.62 179 GLU A N 1
ATOM 1513 C CA . GLU A 1 179 ? 5.633 -1.295 -20.372 1.00 92.62 179 GLU A CA 1
ATOM 1514 C C . GLU A 1 179 ? 5.893 -0.884 -18.905 1.00 92.62 179 GLU A C 1
ATOM 1516 O O . GLU A 1 179 ? 4.978 -0.344 -18.272 1.00 92.62 179 GLU A O 1
ATOM 1521 N N . PRO A 1 180 ? 7.099 -1.064 -18.322 1.00 92.75 180 PRO A N 1
ATOM 1522 C CA . PRO A 1 180 ? 7.336 -0.658 -16.938 1.00 92.75 180 PRO A CA 1
ATOM 1523 C C . PRO A 1 180 ? 7.217 0.859 -16.746 1.00 92.75 180 PRO A C 1
ATOM 1525 O O . PRO A 1 180 ? 6.755 1.306 -15.694 1.00 92.75 180 PRO A O 1
ATOM 1528 N N . ILE A 1 181 ? 7.583 1.670 -17.748 1.00 94.69 181 ILE A N 1
ATOM 1529 C CA . ILE A 1 181 ? 7.375 3.123 -17.705 1.00 94.69 181 ILE A CA 1
ATOM 1530 C C . ILE A 1 181 ? 5.877 3.452 -17.658 1.00 94.69 181 ILE A C 1
ATOM 1532 O O . ILE A 1 181 ? 5.469 4.292 -16.851 1.00 94.69 181 ILE A O 1
ATOM 1536 N N . GLU A 1 182 ? 5.056 2.806 -18.484 1.00 95.31 182 GLU A N 1
ATOM 1537 C CA . GLU A 1 182 ? 3.606 3.004 -18.514 1.00 95.31 182 GLU A CA 1
ATOM 1538 C C . GLU A 1 182 ? 2.953 2.579 -17.190 1.00 95.31 182 GLU A C 1
ATOM 1540 O O . GLU A 1 182 ? 2.146 3.320 -16.623 1.00 95.31 182 GLU A O 1
ATOM 1545 N N . GLN A 1 183 ? 3.340 1.426 -16.642 1.00 95.44 183 GLN A N 1
ATOM 1546 C CA . GLN A 1 183 ? 2.854 0.946 -15.346 1.00 95.44 183 GLN A CA 1
ATOM 1547 C C . GLN A 1 183 ? 3.200 1.925 -14.211 1.00 95.44 183 GLN A C 1
ATOM 1549 O O . GLN A 1 183 ? 2.335 2.293 -13.413 1.00 95.44 183 GLN A O 1
ATOM 1554 N N . LEU A 1 184 ? 4.441 2.423 -14.164 1.00 95.62 184 LEU A N 1
ATOM 1555 C CA . LEU A 1 184 ? 4.855 3.444 -13.197 1.00 95.62 184 LEU A CA 1
ATOM 1556 C C . LEU A 1 184 ? 4.048 4.743 -13.352 1.00 95.62 184 LEU A C 1
ATOM 1558 O O . LEU A 1 184 ? 3.659 5.349 -12.351 1.00 95.62 184 LEU A O 1
ATOM 1562 N N . GLN A 1 185 ? 3.752 5.167 -14.584 1.00 96.69 185 GLN A N 1
ATOM 1563 C CA . GLN A 1 185 ? 2.895 6.331 -14.834 1.00 96.69 185 GLN A CA 1
ATOM 1564 C C . GLN A 1 185 ? 1.467 6.106 -14.327 1.00 96.69 185 GLN A C 1
ATOM 1566 O O . GLN A 1 185 ? 0.933 6.972 -13.634 1.00 96.69 185 GLN A O 1
ATOM 1571 N N . LYS A 1 186 ? 0.873 4.935 -14.595 1.00 96.94 186 LYS A N 1
ATOM 1572 C CA . LYS A 1 186 ? -0.459 4.559 -14.092 1.00 96.94 186 LYS A CA 1
ATOM 1573 C C . LYS A 1 186 ? -0.532 4.642 -12.567 1.00 96.94 186 LYS A C 1
ATOM 1575 O O . LYS A 1 186 ? -1.467 5.242 -12.036 1.00 96.94 186 LYS A O 1
ATOM 1580 N N . ILE A 1 187 ? 0.478 4.121 -11.870 1.00 95.38 187 ILE A N 1
ATOM 1581 C CA . ILE A 1 187 ? 0.580 4.191 -10.403 1.00 95.38 187 ILE A CA 1
ATOM 1582 C C . ILE A 1 187 ? 0.723 5.635 -9.929 1.00 95.38 187 ILE A C 1
ATOM 1584 O O . ILE A 1 187 ? 0.024 6.060 -9.010 1.00 95.38 187 ILE A O 1
ATOM 1588 N N . LYS A 1 188 ? 1.601 6.421 -10.562 1.00 96.31 188 LYS A N 1
ATOM 1589 C CA . LYS A 1 188 ? 1.792 7.833 -10.211 1.00 96.31 188 LYS A CA 1
ATOM 1590 C C . LYS A 1 188 ? 0.485 8.617 -10.324 1.00 96.31 188 LYS A C 1
ATOM 1592 O O . LYS A 1 188 ? 0.150 9.366 -9.410 1.00 96.31 188 LYS A O 1
ATOM 1597 N N . GLU A 1 189 ? -0.263 8.423 -11.407 1.00 97.50 189 GLU A N 1
ATOM 1598 C CA . GLU A 1 189 ? -1.553 9.083 -11.608 1.00 97.50 189 GLU A CA 1
ATOM 1599 C C . GLU A 1 189 ? -2.625 8.573 -10.635 1.00 97.50 189 GLU A C 1
ATOM 1601 O O . GLU A 1 189 ? -3.426 9.369 -10.145 1.00 97.50 189 GLU A O 1
ATOM 1606 N N . ALA A 1 190 ? -2.628 7.281 -10.289 1.00 95.81 190 ALA A N 1
ATOM 1607 C CA . ALA A 1 190 ? -3.513 6.746 -9.255 1.00 95.81 190 ALA A CA 1
ATOM 1608 C C . ALA A 1 190 ? -3.254 7.405 -7.894 1.00 95.81 190 ALA A C 1
ATOM 1610 O O . ALA A 1 190 ? -4.191 7.906 -7.273 1.00 95.81 190 ALA A O 1
ATOM 1611 N N . ILE A 1 191 ? -1.990 7.496 -7.470 1.00 95.25 191 ILE A N 1
ATOM 1612 C CA . ILE A 1 191 ? -1.607 8.169 -6.222 1.00 95.25 191 ILE A CA 1
ATOM 1613 C C . ILE A 1 191 ? -1.981 9.654 -6.267 1.00 95.25 191 ILE A C 1
ATOM 1615 O O . ILE A 1 191 ? -2.547 10.176 -5.307 1.00 95.25 191 ILE A O 1
ATOM 1619 N N . LYS A 1 192 ? -1.723 10.333 -7.390 1.00 96.19 192 LYS A N 1
ATOM 1620 C CA . LYS A 1 192 ? -2.069 11.746 -7.579 1.00 96.19 192 LYS A CA 1
ATOM 1621 C C . LYS A 1 192 ? -3.566 11.992 -7.400 1.00 96.19 192 LYS A C 1
ATOM 1623 O O . LYS A 1 192 ? -3.934 12.916 -6.680 1.00 96.19 192 LYS A O 1
ATOM 1628 N N . ARG A 1 193 ? -4.427 11.145 -7.982 1.00 95.88 193 ARG A N 1
ATOM 1629 C CA . ARG A 1 193 ? -5.885 11.226 -7.780 1.00 95.88 193 ARG A CA 1
ATOM 1630 C C . ARG A 1 193 ? -6.256 11.138 -6.302 1.00 95.88 193 ARG A C 1
ATOM 1632 O O . ARG A 1 193 ? -7.069 11.933 -5.845 1.00 95.88 193 ARG A O 1
ATOM 1639 N N . GLN A 1 194 ? -5.630 10.232 -5.551 1.00 93.44 194 GLN A N 1
ATOM 1640 C CA . GLN A 1 194 ? -5.892 10.099 -4.117 1.00 93.44 194 GLN A CA 1
ATOM 1641 C C . GLN A 1 194 ? -5.438 11.334 -3.329 1.00 93.44 194 GLN A C 1
ATOM 1643 O O . GLN A 1 194 ? -6.207 11.873 -2.540 1.00 93.44 194 GLN A O 1
ATOM 1648 N N . VAL A 1 195 ? -4.237 11.853 -3.596 1.00 92.75 195 VAL A N 1
ATOM 1649 C CA . VAL A 1 195 ? -3.711 13.070 -2.947 1.00 92.75 195 VAL A CA 1
ATOM 1650 C C . VAL A 1 195 ? -4.581 14.302 -3.236 1.00 92.75 195 VAL A C 1
ATOM 1652 O O . VAL A 1 195 ? -4.760 15.146 -2.357 1.00 92.75 195 VAL A O 1
ATOM 1655 N N . SER A 1 196 ? -5.134 14.409 -4.447 1.00 93.00 196 SER A N 1
ATOM 1656 C CA . SER A 1 196 ? -6.005 15.519 -4.857 1.00 93.00 196 SER A CA 1
ATOM 1657 C C . SER A 1 196 ? -7.465 15.368 -4.422 1.00 93.00 196 SER A C 1
ATOM 1659 O O . SER A 1 196 ? -8.197 16.350 -4.460 1.00 93.00 196 SER A O 1
ATOM 1661 N N . SER A 1 197 ? -7.898 14.173 -4.014 1.00 91.25 197 SER A N 1
ATOM 1662 C CA . SER A 1 197 ? -9.301 13.899 -3.667 1.00 91.25 197 SER A CA 1
ATOM 1663 C C . SER A 1 197 ? -9.772 14.559 -2.366 1.00 91.25 197 SER A C 1
ATOM 1665 O O . SER A 1 197 ? -10.972 14.647 -2.131 1.00 91.25 197 SER A O 1
ATOM 1667 N N . GLY A 1 198 ? -8.843 14.987 -1.504 1.00 87.25 198 GLY A N 1
ATOM 1668 C CA . GLY A 1 198 ? -9.163 15.480 -0.161 1.00 87.25 198 GLY A CA 1
ATOM 1669 C C . GLY A 1 198 ? -9.597 14.386 0.821 1.00 87.25 198 GLY A C 1
ATOM 1670 O O . GLY A 1 198 ? -9.975 14.706 1.943 1.00 87.25 198 GLY A O 1
ATOM 1671 N N . LYS A 1 199 ? -9.533 13.108 0.424 1.00 92.25 199 LYS A N 1
ATOM 1672 C CA . LYS A 1 199 ? -9.876 11.974 1.284 1.00 92.25 199 LYS A CA 1
ATOM 1673 C C . LYS A 1 199 ? -8.903 11.831 2.449 1.00 92.25 199 LYS A C 1
ATOM 1675 O O . LYS A 1 199 ? -7.685 11.944 2.290 1.00 92.25 199 LYS A O 1
ATOM 1680 N N . ASN A 1 200 ? -9.457 11.486 3.604 1.00 94.19 200 ASN A N 1
ATOM 1681 C CA . ASN A 1 200 ? -8.705 11.176 4.809 1.00 94.19 200 ASN A CA 1
ATOM 1682 C C . ASN A 1 200 ? -8.134 9.765 4.699 1.00 94.19 200 ASN A C 1
ATOM 1684 O O . ASN A 1 200 ? -8.868 8.788 4.800 1.00 94.19 200 ASN A O 1
ATOM 1688 N N . MET A 1 201 ? -6.830 9.645 4.463 1.00 92.56 201 MET A N 1
ATOM 1689 C CA . MET A 1 201 ? -6.194 8.349 4.229 1.00 92.56 201 MET A CA 1
ATOM 1690 C C . MET A 1 201 ? -5.126 8.041 5.263 1.00 92.56 201 MET A C 1
ATOM 1692 O O . MET A 1 201 ? -4.379 8.924 5.684 1.00 92.56 201 MET A O 1
ATOM 1696 N N . ILE A 1 202 ? -4.992 6.759 5.594 1.00 91.31 202 ILE A N 1
ATOM 1697 C CA . ILE A 1 202 ? -3.890 6.238 6.405 1.00 91.31 202 ILE A CA 1
ATOM 1698 C C . ILE A 1 202 ? -3.301 4.984 5.764 1.00 91.31 202 ILE A C 1
ATOM 1700 O O . ILE A 1 202 ? -3.941 4.298 4.971 1.00 91.31 202 ILE A O 1
ATOM 1704 N N . PHE A 1 203 ? -2.073 4.649 6.155 1.00 88.50 203 PHE A N 1
ATOM 1705 C CA . PHE A 1 203 ? -1.512 3.330 5.878 1.00 88.50 203 PHE A CA 1
ATOM 1706 C C . PHE A 1 203 ? -1.810 2.368 7.029 1.00 88.50 203 PHE A C 1
ATOM 1708 O O . PHE A 1 203 ? -1.230 2.505 8.111 1.00 88.50 203 PHE A O 1
ATOM 1715 N N . LEU A 1 204 ? -2.624 1.351 6.772 1.00 86.94 204 LEU A N 1
ATOM 1716 C CA . LEU A 1 204 ? -2.954 0.251 7.669 1.00 86.94 204 LEU A CA 1
ATOM 1717 C C . LEU A 1 204 ? -2.276 -1.050 7.198 1.00 86.94 204 LEU A C 1
ATOM 1719 O O . LEU A 1 204 ? -2.371 -1.437 6.036 1.00 86.94 204 LEU A O 1
ATOM 1723 N N . GLY A 1 205 ? -1.565 -1.721 8.108 1.00 74.94 205 GLY A N 1
ATOM 1724 C CA . GLY A 1 205 ? -0.834 -2.967 7.831 1.00 74.94 205 GLY A CA 1
ATOM 1725 C C . GLY A 1 205 ? 0.673 -2.812 7.601 1.00 74.94 205 GLY A C 1
ATOM 1726 O O . GLY A 1 205 ? 1.219 -1.718 7.718 1.00 74.94 205 GLY A O 1
ATOM 1727 N N . GLY A 1 206 ? 1.367 -3.931 7.369 1.00 60.75 206 GLY A N 1
ATOM 1728 C CA . GLY A 1 206 ? 2.831 -4.027 7.511 1.00 60.75 206 GLY A CA 1
ATOM 1729 C C . GLY A 1 206 ? 3.662 -3.722 6.258 1.00 60.75 206 GLY A C 1
ATOM 1730 O O . GLY A 1 206 ? 4.844 -3.404 6.368 1.00 60.75 206 GLY A O 1
ATOM 1731 N N . TYR A 1 207 ? 3.073 -3.774 5.064 1.00 59.72 207 TYR A N 1
ATOM 1732 C CA . TYR A 1 207 ? 3.813 -3.629 3.805 1.00 59.72 207 TYR A CA 1
ATOM 1733 C C . TYR A 1 207 ? 3.808 -2.179 3.300 1.00 59.72 207 TYR A C 1
ATOM 1735 O O . TYR A 1 207 ? 3.031 -1.817 2.426 1.00 59.72 207 TYR A O 1
ATOM 1743 N N . LYS A 1 208 ? 4.670 -1.324 3.872 1.00 61.59 208 LYS A N 1
ATOM 1744 C CA . LYS A 1 208 ? 4.729 0.118 3.529 1.00 61.59 208 LYS A CA 1
ATOM 1745 C C . LYS A 1 208 ? 5.958 0.527 2.699 1.00 61.59 208 LYS A C 1
ATOM 1747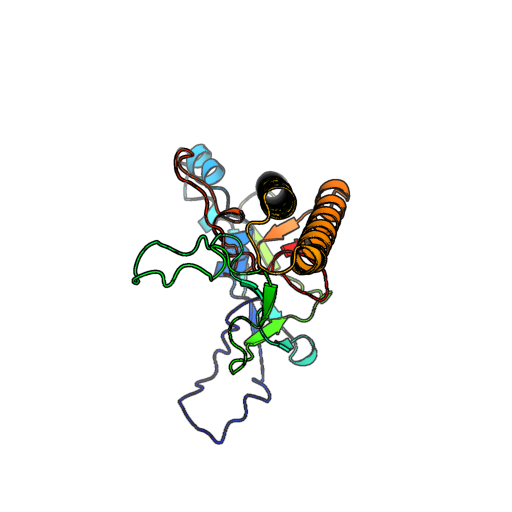 O O . LYS A 1 208 ? 5.969 1.603 2.097 1.00 61.59 208 LYS A O 1
ATOM 1752 N N . GLY A 1 209 ? 6.987 -0.322 2.638 1.00 59.62 209 GLY A N 1
ATOM 1753 C CA . GLY A 1 209 ? 8.288 0.042 2.064 1.00 59.62 209 GLY A CA 1
ATOM 1754 C C . GLY A 1 209 ? 8.970 1.196 2.821 1.00 59.62 209 GLY A C 1
ATOM 1755 O O . GLY A 1 209 ? 8.426 1.762 3.773 1.00 59.62 209 GLY A O 1
ATOM 1756 N N . ILE A 1 210 ? 10.175 1.573 2.394 1.00 64.44 210 ILE A N 1
ATOM 1757 C CA . ILE A 1 210 ? 10.929 2.696 2.975 1.00 64.44 210 ILE A CA 1
ATOM 1758 C C . ILE A 1 210 ? 10.177 4.014 2.744 1.00 64.44 210 ILE A C 1
ATOM 1760 O O . ILE A 1 210 ? 10.073 4.838 3.649 1.00 64.44 210 ILE A O 1
ATOM 1764 N N . LEU A 1 211 ? 9.575 4.197 1.564 1.00 65.12 211 LEU A N 1
ATOM 1765 C CA . LEU A 1 211 ? 8.866 5.438 1.221 1.00 65.12 211 LEU A CA 1
ATOM 1766 C C . LEU A 1 211 ? 7.588 5.656 2.045 1.00 65.12 211 LEU A C 1
ATOM 1768 O O . LEU A 1 211 ? 7.237 6.801 2.336 1.00 65.12 211 LEU A O 1
ATOM 1772 N N . GLY A 1 212 ? 6.920 4.575 2.465 1.00 54.84 212 GLY A N 1
ATOM 1773 C CA . GLY A 1 212 ? 5.762 4.623 3.364 1.00 54.84 212 GLY A CA 1
ATOM 1774 C C . GLY A 1 212 ? 6.130 4.750 4.850 1.00 54.84 212 GLY A C 1
ATOM 1775 O O . GLY A 1 212 ? 5.239 4.825 5.705 1.00 54.84 212 GLY A O 1
ATOM 1776 N N . SER A 1 213 ? 7.426 4.800 5.167 1.00 59.88 213 SER A N 1
ATOM 1777 C CA . SER A 1 213 ? 7.957 4.947 6.525 1.00 59.88 213 SER A CA 1
ATOM 1778 C C . SER A 1 213 ? 8.299 6.410 6.854 1.00 59.88 213 SER A C 1
ATOM 1780 O O . SER A 1 213 ? 8.269 7.296 5.992 1.00 59.88 213 SER A O 1
ATOM 1782 N N . ILE A 1 214 ? 8.564 6.686 8.134 1.00 58.16 214 ILE A N 1
ATOM 1783 C CA . ILE A 1 214 ? 9.106 7.973 8.595 1.00 58.16 214 ILE A CA 1
ATOM 1784 C C . ILE A 1 214 ? 10.615 7.949 8.314 1.00 58.16 214 ILE A C 1
ATOM 1786 O O . ILE A 1 214 ? 11.323 7.095 8.842 1.00 58.16 214 ILE A O 1
ATOM 1790 N N . LEU A 1 215 ? 11.099 8.843 7.449 1.00 58.09 215 LEU A N 1
ATOM 1791 C CA . LEU A 1 215 ? 12.527 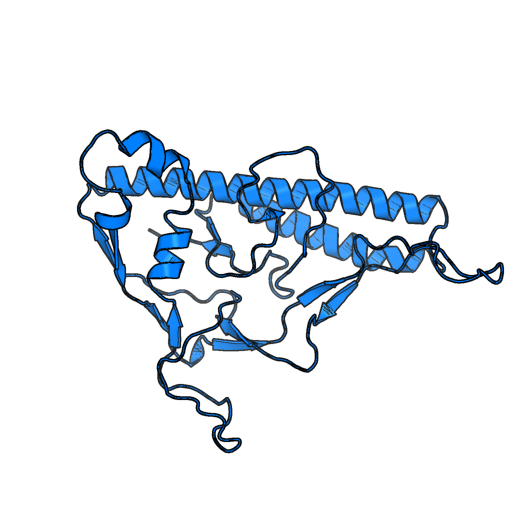8.976 7.142 1.00 58.09 215 LEU A CA 1
ATOM 1792 C C . LEU A 1 215 ? 13.200 9.850 8.203 1.00 58.09 215 LEU A C 1
ATOM 1794 O O . LEU A 1 215 ? 12.768 10.975 8.428 1.00 58.09 215 LEU A O 1
ATOM 1798 N N . VAL A 1 216 ? 14.259 9.333 8.834 1.00 51.75 216 VAL A N 1
ATOM 1799 C CA . VAL A 1 216 ? 14.971 10.024 9.925 1.00 51.75 216 VAL A CA 1
ATOM 1800 C C . VAL A 1 216 ? 16.221 10.781 9.431 1.00 51.75 216 VAL A C 1
ATOM 1802 O O . VAL A 1 216 ? 16.601 11.749 10.078 1.00 51.75 216 VAL A O 1
ATOM 1805 N N . LYS A 1 217 ? 16.834 10.428 8.280 1.00 54.38 217 LYS A N 1
ATOM 1806 C CA . LYS A 1 217 ? 17.966 11.154 7.634 1.00 54.38 217 LYS A CA 1
ATOM 1807 C C . LYS A 1 217 ? 18.017 10.900 6.112 1.00 54.38 217 LYS A C 1
ATOM 1809 O O . LYS A 1 217 ? 17.585 9.835 5.676 1.00 54.38 217 LYS A O 1
ATOM 1814 N N . SER A 1 218 ? 18.516 11.862 5.319 1.00 54.31 218 SER A N 1
ATOM 1815 C CA . SER A 1 218 ? 18.276 11.967 3.860 1.00 54.31 218 SER A CA 1
ATOM 1816 C C . SER A 1 218 ? 19.467 11.736 2.917 1.00 54.31 218 SER A C 1
ATOM 1818 O O . SER A 1 218 ? 19.318 11.991 1.726 1.00 54.31 218 SER A O 1
ATOM 1820 N N . ASP A 1 219 ? 20.615 11.242 3.382 1.00 54.38 219 ASP A N 1
ATOM 1821 C CA . ASP A 1 219 ? 21.827 11.210 2.533 1.00 54.38 219 ASP A CA 1
ATOM 1822 C C . ASP A 1 219 ? 22.113 9.842 1.884 1.00 54.38 219 ASP A C 1
ATOM 1824 O O . ASP A 1 219 ? 23.161 9.643 1.275 1.00 54.38 219 ASP A O 1
ATOM 1828 N N . VAL A 1 220 ? 21.189 8.882 1.996 1.00 59.03 220 VAL A N 1
ATOM 1829 C CA . VAL A 1 220 ? 21.339 7.527 1.437 1.00 59.03 220 VAL A CA 1
ATOM 1830 C C . VAL A 1 220 ? 20.417 7.347 0.232 1.00 59.03 220 VAL A C 1
ATOM 1832 O O . VAL A 1 220 ? 19.241 7.709 0.289 1.00 59.03 220 VAL A O 1
ATOM 1835 N N . GLU A 1 221 ? 20.937 6.748 -0.847 1.00 64.69 221 GLU A N 1
ATOM 1836 C CA . GLU A 1 221 ? 20.142 6.331 -2.008 1.00 64.69 221 GLU A CA 1
ATOM 1837 C C . GLU A 1 221 ? 18.974 5.436 -1.549 1.00 64.69 221 GLU A C 1
ATOM 1839 O O . GLU A 1 221 ? 19.170 4.330 -1.041 1.00 64.69 221 GLU A O 1
ATOM 1844 N N . ILE A 1 222 ? 17.736 5.913 -1.711 1.00 65.12 222 ILE A N 1
ATOM 1845 C CA . ILE A 1 222 ? 16.552 5.171 -1.273 1.00 65.12 222 ILE A CA 1
ATOM 1846 C C . ILE A 1 222 ? 16.255 4.065 -2.285 1.00 65.12 222 ILE A C 1
ATOM 1848 O O . ILE A 1 222 ? 15.751 4.328 -3.374 1.00 65.12 222 ILE A O 1
ATOM 1852 N N . ARG A 1 223 ? 16.499 2.810 -1.896 1.00 73.31 223 ARG A N 1
ATOM 1853 C CA . ARG A 1 223 ? 16.057 1.621 -2.639 1.00 73.31 223 ARG A CA 1
ATOM 1854 C C . ARG A 1 223 ? 14.776 1.072 -2.034 1.00 73.31 223 ARG A C 1
ATOM 1856 O O . ARG A 1 223 ? 14.802 0.323 -1.059 1.00 73.31 223 ARG A O 1
ATOM 1863 N N . ASN A 1 224 ? 13.637 1.477 -2.585 1.00 72.69 224 ASN A N 1
ATOM 1864 C CA . ASN A 1 224 ? 12.336 1.103 -2.053 1.00 72.69 224 ASN A CA 1
ATOM 1865 C C . ASN A 1 224 ? 11.811 -0.206 -2.654 1.00 72.69 224 ASN A C 1
ATOM 1867 O O . ASN A 1 224 ? 11.813 -0.408 -3.863 1.00 72.69 224 ASN A O 1
ATOM 1871 N N . GLY A 1 225 ? 11.247 -1.075 -1.817 1.00 75.94 225 GLY A N 1
ATOM 1872 C CA . GLY A 1 225 ? 10.354 -2.114 -2.317 1.00 75.94 225 GLY A CA 1
ATOM 1873 C C . GLY A 1 225 ? 9.029 -1.485 -2.747 1.00 75.94 225 GLY A C 1
ATOM 1874 O O . GLY A 1 225 ? 8.265 -1.036 -1.896 1.00 75.94 225 GLY A O 1
ATOM 1875 N N . PHE A 1 226 ? 8.762 -1.448 -4.049 1.00 84.69 226 PHE A N 1
ATOM 1876 C CA . PHE A 1 226 ? 7.494 -0.971 -4.600 1.00 84.69 226 PHE A CA 1
ATOM 1877 C C . PHE A 1 226 ? 6.479 -2.107 -4.645 1.00 84.69 226 PHE A C 1
ATOM 1879 O O . PHE A 1 226 ? 6.444 -2.867 -5.608 1.00 84.69 226 PHE A O 1
ATOM 1886 N N . TYR A 1 227 ? 5.677 -2.218 -3.591 1.00 87.94 227 TYR A N 1
ATOM 1887 C CA . TYR A 1 227 ? 4.576 -3.174 -3.507 1.00 87.94 227 TYR A CA 1
ATOM 1888 C C . TYR A 1 227 ? 3.275 -2.475 -3.882 1.00 87.94 227 TYR A C 1
ATOM 1890 O O . TYR A 1 227 ? 2.893 -1.499 -3.232 1.00 87.94 227 TYR A O 1
ATOM 1898 N N . ILE A 1 228 ? 2.617 -2.962 -4.930 1.00 89.75 228 ILE A N 1
ATOM 1899 C CA . ILE A 1 228 ? 1.497 -2.278 -5.581 1.00 89.75 228 ILE A CA 1
ATOM 1900 C C . ILE A 1 228 ? 0.332 -3.243 -5.716 1.00 89.75 228 ILE A C 1
ATOM 1902 O O . ILE A 1 228 ? 0.501 -4.339 -6.239 1.00 89.75 228 ILE A O 1
ATOM 1906 N N . ASP A 1 229 ? -0.850 -2.817 -5.288 1.00 89.56 229 ASP A N 1
ATOM 1907 C CA . ASP A 1 229 ? -2.087 -3.511 -5.611 1.00 89.56 229 ASP A CA 1
ATOM 1908 C C . ASP A 1 229 ? -2.406 -3.287 -7.093 1.00 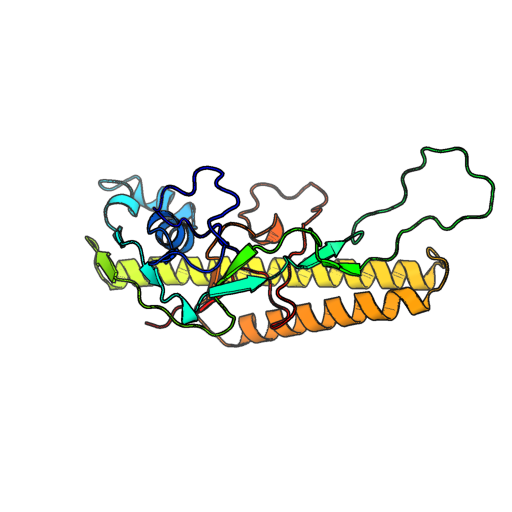89.56 229 ASP A C 1
ATOM 1910 O O . ASP A 1 229 ? -2.776 -2.185 -7.499 1.00 89.56 229 ASP A O 1
ATOM 1914 N N . VAL A 1 230 ? -2.254 -4.331 -7.906 1.00 89.75 230 VAL A N 1
ATOM 1915 C CA . VAL A 1 230 ? -2.494 -4.286 -9.357 1.00 89.75 230 VAL A CA 1
ATOM 1916 C C . VAL A 1 230 ? -3.945 -3.962 -9.723 1.00 89.75 230 VAL A C 1
ATOM 1918 O O . VAL A 1 230 ? -4.182 -3.449 -10.814 1.00 89.75 230 VAL A O 1
ATOM 1921 N N . LYS A 1 231 ? -4.914 -4.195 -8.822 1.00 89.81 231 LYS A N 1
ATOM 1922 C CA . LYS A 1 231 ? -6.323 -3.842 -9.061 1.00 89.81 231 LYS A CA 1
ATOM 1923 C C . LYS A 1 231 ? -6.527 -2.329 -9.017 1.00 89.81 231 LYS A C 1
ATOM 1925 O O . LYS A 1 231 ? -7.229 -1.768 -9.853 1.00 89.81 231 LYS A O 1
ATOM 1930 N N . THR A 1 232 ? -5.895 -1.657 -8.056 1.00 90.75 232 THR A N 1
ATOM 1931 C CA . THR A 1 232 ? -6.104 -0.222 -7.792 1.00 90.75 232 THR A CA 1
ATOM 1932 C C . THR A 1 232 ? -4.967 0.671 -8.293 1.00 90.75 232 THR A C 1
ATOM 1934 O O . THR A 1 232 ? -5.136 1.886 -8.401 1.00 90.75 232 THR A O 1
ATOM 1937 N N . ASN A 1 233 ? -3.814 0.089 -8.634 1.00 93.31 233 ASN A N 1
ATOM 1938 C CA . ASN A 1 233 ? -2.547 0.777 -8.903 1.00 93.31 233 ASN A CA 1
ATOM 1939 C C . ASN A 1 233 ? -2.075 1.663 -7.737 1.00 93.31 233 ASN A C 1
ATOM 1941 O O . ASN A 1 233 ? -1.389 2.666 -7.945 1.00 93.31 233 ASN A O 1
ATOM 1945 N N . LEU A 1 234 ? -2.441 1.308 -6.504 1.00 92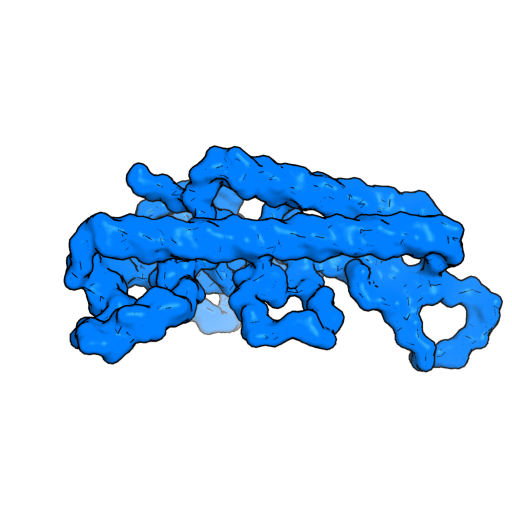.00 234 LEU A N 1
ATOM 1946 C CA . LEU A 1 234 ? -2.043 2.022 -5.294 1.00 92.00 234 LEU A CA 1
ATOM 1947 C C . LEU A 1 234 ? -1.073 1.180 -4.458 1.00 92.00 234 LEU A C 1
ATOM 1949 O O . LEU A 1 234 ? -1.082 -0.050 -4.540 1.00 92.00 234 LEU A O 1
ATOM 1953 N N . PRO A 1 235 ? -0.229 1.814 -3.625 1.00 89.94 235 PRO A N 1
ATOM 1954 C CA . PRO A 1 235 ? 0.565 1.082 -2.652 1.00 89.94 235 PRO A CA 1
ATOM 1955 C C . PRO A 1 235 ? -0.340 0.288 -1.703 1.00 89.94 235 PRO A C 1
ATOM 1957 O O . PRO A 1 235 ? -1.355 0.802 -1.222 1.00 89.94 235 PRO A O 1
ATOM 1960 N N . TYR A 1 236 ? 0.037 -0.954 -1.401 1.00 87.12 236 TYR A N 1
ATOM 1961 C CA . TYR A 1 236 ? -0.744 -1.776 -0.480 1.00 87.12 236 TYR A CA 1
ATOM 1962 C C . TYR A 1 236 ? -0.890 -1.123 0.902 1.00 87.12 236 TYR A C 1
ATOM 1964 O O . TYR A 1 236 ? 0.021 -0.485 1.429 1.00 87.12 236 TYR A O 1
ATOM 1972 N N . GLY A 1 237 ? -2.052 -1.347 1.518 1.00 86.25 237 GLY A N 1
ATOM 1973 C CA . GLY A 1 237 ? -2.336 -0.900 2.883 1.00 86.25 237 GLY A CA 1
ATOM 1974 C C . GLY A 1 237 ? -2.876 0.523 2.985 1.00 86.25 237 GLY A C 1
ATOM 1975 O O . GLY A 1 237 ? -3.114 0.983 4.095 1.00 86.25 237 GLY A O 1
ATOM 1976 N N . LEU A 1 238 ? -3.096 1.223 1.873 1.00 89.81 238 LEU A N 1
ATOM 1977 C CA . LEU A 1 238 ? -3.825 2.486 1.898 1.00 89.81 238 LEU A CA 1
ATOM 1978 C C . LEU A 1 238 ? -5.306 2.227 2.222 1.00 89.81 238 LEU A C 1
ATOM 1980 O O . LEU A 1 238 ? -5.933 1.380 1.587 1.00 89.81 238 LEU A O 1
ATOM 1984 N N . VAL A 1 239 ? -5.842 2.937 3.213 1.00 90.62 239 VAL A N 1
ATOM 1985 C CA . VAL A 1 239 ? -7.262 2.892 3.591 1.00 90.62 239 VAL A CA 1
ATOM 1986 C C . VAL A 1 239 ? -7.802 4.305 3.771 1.00 90.62 239 VAL A C 1
ATOM 1988 O O . VAL A 1 239 ? -7.078 5.198 4.218 1.00 90.62 239 VAL A O 1
ATOM 1991 N N . GLU A 1 240 ? -9.069 4.491 3.423 1.00 93.31 240 GLU A N 1
ATOM 1992 C CA . GLU A 1 240 ? -9.825 5.719 3.662 1.00 93.31 240 GLU A CA 1
ATOM 1993 C C . GLU A 1 240 ? -10.516 5.644 5.029 1.00 93.31 240 GLU A C 1
ATOM 1995 O O . GLU A 1 240 ? -11.033 4.596 5.414 1.00 93.31 240 GLU A O 1
ATOM 2000 N N . ILE A 1 241 ? -10.499 6.751 5.771 1.00 92.12 241 ILE A N 1
ATOM 2001 C CA . ILE A 1 241 ? -11.210 6.916 7.036 1.00 92.12 241 ILE A CA 1
ATOM 2002 C C . ILE A 1 241 ? -12.452 7.769 6.786 1.00 92.12 241 ILE A C 1
ATOM 2004 O O . ILE A 1 241 ? -12.348 8.974 6.549 1.00 92.12 241 ILE A O 1
ATOM 2008 N N . CYS A 1 242 ? -13.616 7.134 6.893 1.00 88.12 242 CYS A N 1
ATOM 2009 C CA . CYS A 1 242 ? -14.913 7.800 6.934 1.00 88.12 242 CYS A CA 1
ATOM 2010 C C . CYS A 1 242 ? -15.283 8.052 8.404 1.00 88.12 242 CYS A C 1
ATOM 2012 O O . CYS A 1 242 ? -15.204 7.127 9.213 1.00 88.12 242 CYS A O 1
ATOM 2014 N N . GLN A 1 243 ? -15.624 9.296 8.745 1.00 70.69 243 GLN A N 1
ATOM 2015 C CA . GLN A 1 243 ? -16.044 9.723 10.087 1.00 70.69 243 GLN A CA 1
ATOM 2016 C C . GLN A 1 243 ? -17.514 10.114 10.087 1.00 70.69 243 GLN A C 1
ATOM 2018 O O . GLN A 1 243 ? -17.951 10.679 9.059 1.00 70.69 243 GLN A O 1
#

Foldseek 3Di:
DDAQFDDVDDPPPDPPPPPPDDQKTWQAQCLVLCFLQVDCVVQVVCPVDDDRQSVQKGWHIFIDHRVQKDWAFWWWWPQLPDQPDPPDDDPPDAFGGDAIDTDGPCPVDTHIDGDPPDDTDIDMHGNDDPVVSVVSLVVSQVLQLQLLVLLLVVLVVSLVVLVVCLVVVRHDDNVSNVVVSVLSVLLSVLSVCVSVVPFRKTFGHDQQWPSNHDDPDDPDDRDTTQTADPVRSYGPRIDTDDD

Secondary structure (DSSP, 8-state):
-B------S---S-TTS-SS--S-EEE-HHHHHHHHT--SHHHHHTTTSSS-HHHHEEEPPEEE-GGGEEEEPPEEEESTT-BPPS-S---TT--SBPPPEEEESSTT--EEEEPTT------EEESS-HHHHHHHHHHHHHHHHHHHHHHHHHHHHHHHHHHHHHHTT-SS-GGGGHHHHHHHHHHHHHHHHHHHTT--EEE-SS--TTTTSPPS---S------BEETTTTEETTEEE---

pLDDT: mean 77.82, std 16.78, range [37.59, 97.5]

Solvent-accessible surface area (backbone atoms only — not comparable to full-atom values): 14445 Å² total; per-residue (Å²): 63,52,42,90,61,54,49,91,63,89,76,73,91,49,91,81,64,64,88,83,62,66,92,52,39,40,51,54,23,69,46,53,50,45,32,58,60,59,58,63,63,68,61,60,79,46,73,86,55,84,70,66,68,70,79,37,51,45,58,52,63,28,80,41,63,62,88,48,51,39,78,43,60,53,34,28,52,40,48,78,82,43,66,62,74,97,78,68,91,76,69,96,80,73,67,56,40,57,76,42,41,80,40,62,70,42,82,96,43,69,39,62,23,47,46,85,93,71,84,84,76,77,66,71,50,68,74,60,57,70,67,63,50,50,53,50,42,50,55,31,26,54,53,36,46,52,28,53,51,48,44,42,50,52,48,51,52,51,46,54,50,54,52,49,35,45,76,68,61,38,39,90,55,57,72,67,50,50,61,47,43,50,53,47,49,52,27,39,52,40,47,47,52,53,67,71,62,75,64,48,36,37,60,41,59,78,60,46,42,64,54,60,46,89,80,90,76,86,90,65,88,83,84,58,64,48,45,38,37,81,90,70,36,35,59,41,13,67,43,78,63,87,129

Organism: NCBI:txid859

Sequence (243 aa):
MIYPFYSYEDRNFNSNYSFEFSEKYYIPASSLKGALLSNQSVNLHLEGIDGNIRRKILVKDIELKKTQIELNNIFKFQYLYQEKQEQQEIKESEYKYKIPKLEEFFPALALEMLKSEESFEANILLKISEDEFRDILKETFDTTKQKLERYMKEIGSRIAELKSWQKNRKVQDQNTLDEPIEQLQKIKEAIKRQVSSGKNMIFLGGYKGILGSILVKSDVEIRNGFYIDVKTNLPYGLVEICQ

Mean predicted aligned error: 9.72 Å

Radius of gyration: 21.14 Å; Cα contacts (8 Å, |Δi|>4): 329; chains: 1; bounding box: 51×49×59 Å